Protein AF-A0A8B7PHP3-F1 (afdb_monomer)

Mean predicted aligned error: 9.55 Å

Organism: Hyalella azteca (NCBI:txid294128)

pLDDT: mean 84.2, std 21.71, range [30.06, 98.88]

Solvent-accessible surface area (backbone atoms only — not comparable to full-atom values): 10034 Å² total; per-residue (Å²): 133,81,76,50,78,47,77,46,70,63,47,80,46,80,44,66,66,46,63,39,38,40,40,28,48,31,39,40,40,40,28,46,34,40,42,37,41,40,40,30,47,33,40,40,38,40,29,44,34,39,39,38,41,40,40,30,46,32,40,40,39,41,29,45,35,39,39,39,42,39,41,29,49,31,39,39,40,39,30,46,33,39,40,36,40,40,40,29,53,29,39,38,39,41,29,45,33,40,38,36,41,39,40,31,55,26,40,39,39,40,30,45,35,40,38,39,41,38,40,31,42,32,39,39,39,40,30,44,34,37,41,40,41,39,40,33,46,36,39,40,38,40,30,46,33,38,40,37,39,38,37,68,52,60,79,46,77,50,58,81,40,80,47,75,47,76,59,81,86,69,90,79,90,83,91,77,98,80,79,85,84,71,100,78,83,71,88,76,66,73,84,74,76,68,84,90,76,88,88,130

Structure (mmCIF, N/CA/C/O backbone):
data_AF-A0A8B7PHP3-F1
#
_entry.id   AF-A0A8B7PHP3-F1
#
loop_
_atom_site.group_PDB
_atom_site.id
_atom_site.type_symbol
_atom_site.label_atom_id
_atom_site.label_alt_id
_atom_site.label_comp_id
_atom_site.label_asym_id
_atom_site.label_entity_id
_atom_site.label_seq_id
_atom_site.pdbx_PDB_ins_code
_atom_site.Cartn_x
_atom_site.Cartn_y
_atom_site.Cartn_z
_atom_site.occupancy
_atom_site.B_iso_or_equiv
_atom_site.auth_seq_id
_atom_site.auth_comp_id
_atom_site.auth_asym_id
_atom_site.auth_atom_id
_atom_site.pdbx_PDB_model_num
ATOM 1 N N . MET A 1 1 ? 6.706 -1.010 32.901 1.00 45.06 1 MET A N 1
ATOM 2 C CA . MET A 1 1 ? 5.748 -1.009 31.776 1.00 45.06 1 MET A CA 1
ATOM 3 C C . MET A 1 1 ? 4.846 -2.215 31.957 1.00 45.06 1 MET A C 1
ATOM 5 O O . MET A 1 1 ? 5.369 -3.318 32.014 1.00 45.06 1 MET A O 1
ATOM 9 N N . LEU A 1 2 ? 3.540 -2.021 32.152 1.00 43.28 2 LEU A N 1
ATOM 10 C CA . LEU A 1 2 ? 2.592 -3.134 32.204 1.00 43.28 2 LEU A CA 1
ATOM 11 C C . LEU A 1 2 ? 2.219 -3.486 30.764 1.00 43.28 2 LEU A C 1
ATOM 13 O O . LEU A 1 2 ? 1.466 -2.755 30.123 1.00 43.28 2 LEU A O 1
ATOM 17 N N . THR A 1 3 ? 2.783 -4.567 30.236 1.00 53.62 3 THR A N 1
ATOM 18 C CA . THR A 1 3 ? 2.348 -5.106 28.947 1.00 53.62 3 THR A CA 1
ATOM 19 C C . THR A 1 3 ? 0.983 -5.744 29.158 1.00 53.62 3 THR A C 1
ATOM 21 O O . THR A 1 3 ? 0.880 -6.817 29.745 1.00 53.62 3 THR A O 1
ATOM 24 N N . THR A 1 4 ? -0.076 -5.068 28.720 1.00 70.81 4 THR A N 1
ATOM 25 C CA . THR A 1 4 ? -1.413 -5.668 28.722 1.00 70.81 4 THR A CA 1
ATOM 26 C C . THR A 1 4 ? -1.517 -6.569 27.498 1.00 70.81 4 THR A C 1
ATOM 28 O O . THR A 1 4 ? -1.386 -6.086 26.370 1.00 70.81 4 THR A O 1
ATOM 31 N N . ILE A 1 5 ? -1.714 -7.868 27.731 1.00 76.69 5 ILE A N 1
ATOM 32 C CA . ILE A 1 5 ? -2.054 -8.844 26.693 1.00 76.69 5 ILE A CA 1
ATOM 33 C C . ILE A 1 5 ? -3.576 -8.917 26.642 1.00 76.69 5 ILE A C 1
ATOM 35 O O . ILE A 1 5 ? -4.207 -9.306 27.623 1.00 76.69 5 ILE A O 1
ATOM 39 N N . VAL A 1 6 ? -4.170 -8.522 25.517 1.00 82.56 6 VAL A N 1
ATOM 40 C CA . VAL A 1 6 ? -5.629 -8.533 25.339 1.00 82.56 6 VAL A CA 1
ATOM 41 C C . VAL A 1 6 ? -5.999 -9.521 24.245 1.00 82.56 6 VAL A C 1
ATOM 43 O O . VAL A 1 6 ? -5.464 -9.452 23.138 1.00 82.56 6 VAL A O 1
ATOM 46 N N . THR A 1 7 ? -6.936 -10.417 24.555 1.00 86.94 7 THR A N 1
ATOM 47 C CA . THR A 1 7 ? -7.614 -11.262 23.566 1.00 86.94 7 THR A CA 1
ATOM 48 C C . THR A 1 7 ? -9.108 -10.977 23.618 1.00 86.94 7 THR A C 1
ATOM 50 O O . THR A 1 7 ? -9.724 -11.142 24.669 1.00 86.94 7 THR A O 1
ATOM 53 N N . ALA A 1 8 ? -9.692 -10.518 22.513 1.00 87.25 8 ALA A N 1
ATOM 54 C CA . ALA A 1 8 ? -11.115 -10.186 22.439 1.00 87.25 8 ALA A CA 1
ATOM 55 C C . ALA A 1 8 ? -11.648 -10.324 21.008 1.00 87.25 8 ALA A C 1
ATOM 57 O O . ALA A 1 8 ? -10.886 -10.300 20.048 1.00 87.25 8 ALA A O 1
ATOM 58 N N . ALA A 1 9 ? -12.969 -10.425 20.838 1.00 89.88 9 ALA A N 1
ATOM 59 C CA . ALA A 1 9 ? -13.568 -10.386 19.502 1.00 89.88 9 ALA A CA 1
ATOM 60 C C . ALA A 1 9 ? -13.365 -9.010 18.836 1.00 89.88 9 ALA A C 1
ATOM 62 O O . ALA A 1 9 ? -12.980 -8.931 17.673 1.00 89.88 9 ALA A O 1
ATOM 63 N N . GLY A 1 10 ? -13.555 -7.927 19.591 1.00 93.88 10 GLY A N 1
ATOM 64 C CA . GLY A 1 10 ? -13.361 -6.558 19.123 1.00 93.88 10 GLY A CA 1
ATOM 65 C C . GLY A 1 10 ? -12.761 -5.675 20.210 1.00 93.88 10 GLY A C 1
ATOM 66 O O . GLY A 1 10 ? -13.078 -5.841 21.387 1.00 93.88 10 GLY A O 1
ATOM 67 N N . ILE A 1 11 ? -11.895 -4.742 19.818 1.00 94.38 11 ILE A N 1
ATOM 68 C CA . ILE A 1 11 ? -11.260 -3.773 20.717 1.00 94.38 11 ILE A CA 1
ATOM 69 C C . ILE A 1 11 ? -11.439 -2.380 20.133 1.00 94.38 11 ILE A C 1
ATOM 71 O O . ILE A 1 11 ? -11.111 -2.136 18.974 1.00 94.38 11 ILE A O 1
ATOM 75 N N . THR A 1 12 ? -11.950 -1.460 20.946 1.00 96.50 12 THR A N 1
ATOM 76 C CA . THR A 1 12 ? -11.992 -0.031 20.629 1.00 96.50 12 THR A CA 1
ATOM 77 C C . THR A 1 12 ? -11.272 0.727 21.728 1.00 96.50 12 THR A C 1
ATOM 79 O O . THR A 1 12 ? -11.633 0.607 22.897 1.00 96.50 12 THR A O 1
ATOM 82 N N . THR A 1 13 ? -10.264 1.506 21.349 1.00 94.94 13 THR A N 1
ATOM 83 C CA . THR A 1 13 ? -9.426 2.253 22.288 1.00 94.94 13 THR A CA 1
ATOM 84 C C . THR A 1 13 ? -9.362 3.716 21.879 1.00 94.94 13 THR A C 1
ATOM 86 O O . THR A 1 13 ? -8.964 4.029 20.757 1.00 94.94 13 THR A O 1
ATOM 89 N N . THR A 1 14 ? -9.679 4.605 22.821 1.00 96.62 14 THR A N 1
ATOM 90 C CA . THR A 1 14 ? -9.421 6.045 22.717 1.00 96.62 14 THR A CA 1
ATOM 91 C C . THR A 1 14 ? -8.564 6.459 23.902 1.00 96.62 14 THR A C 1
ATOM 93 O O . THR A 1 14 ? -9.007 6.367 25.044 1.00 96.62 14 THR A O 1
ATOM 96 N N . ALA A 1 15 ? -7.327 6.880 23.653 1.00 92.75 15 ALA A N 1
ATOM 97 C CA . ALA A 1 15 ? -6.386 7.239 24.713 1.00 92.75 15 ALA A CA 1
ATOM 98 C C . ALA A 1 15 ? -5.373 8.276 24.227 1.00 92.75 15 ALA A C 1
ATOM 100 O O . ALA A 1 15 ? -5.191 8.461 23.032 1.00 92.75 15 ALA A O 1
ATOM 101 N N . HIS A 1 16 ? -4.656 8.932 25.139 1.00 93.88 16 HIS A N 1
ATOM 102 C CA . HIS A 1 16 ? -3.509 9.741 24.725 1.00 93.88 16 HIS A CA 1
ATOM 103 C C . HIS A 1 16 ? -2.392 8.850 24.152 1.00 93.88 16 HIS A C 1
ATOM 105 O O . HIS A 1 16 ? -1.923 9.080 23.041 1.00 93.88 16 HIS A O 1
ATOM 111 N N . SER A 1 17 ? -2.045 7.772 24.856 1.00 94.31 17 SER A N 1
ATOM 112 C CA . SER A 1 17 ? -1.032 6.808 24.422 1.00 94.31 17 SER A CA 1
ATOM 113 C C . SER A 1 17 ? -1.544 5.382 24.574 1.00 94.31 17 SER A C 1
ATOM 115 O O . SER A 1 17 ? -2.186 5.057 25.573 1.00 94.31 17 SER A O 1
ATOM 117 N N . VAL A 1 18 ? -1.228 4.524 23.607 1.00 94.00 18 VAL A N 1
ATOM 118 C CA . VAL A 1 18 ? -1.567 3.098 23.617 1.00 94.00 18 VAL A CA 1
ATOM 119 C C . VAL A 1 18 ? -0.292 2.283 23.464 1.00 94.00 18 VAL A C 1
ATOM 121 O O . VAL A 1 18 ? 0.374 2.374 22.437 1.00 94.00 18 VAL A O 1
ATOM 124 N N . THR A 1 19 ? 0.003 1.443 24.457 1.00 94.69 19 THR A N 1
ATOM 125 C CA . THR A 1 19 ? 1.119 0.491 24.410 1.00 94.69 19 THR A CA 1
ATOM 126 C C . THR A 1 19 ? 0.627 -0.893 24.803 1.00 94.69 19 THR A C 1
ATOM 128 O O . THR A 1 19 ? 0.378 -1.144 25.981 1.00 94.69 19 THR A O 1
ATOM 131 N N . THR A 1 20 ? 0.428 -1.784 23.831 1.00 90.75 20 THR A N 1
ATOM 132 C CA . THR A 1 20 ? -0.245 -3.077 24.060 1.00 90.75 20 THR A CA 1
ATOM 133 C C . THR A 1 20 ? 0.254 -4.182 23.129 1.00 90.75 20 THR A C 1
ATOM 135 O O . THR A 1 20 ? 0.801 -3.916 22.057 1.00 90.75 20 THR A O 1
ATOM 138 N N . ILE A 1 21 ? 0.040 -5.434 23.544 1.00 94.44 21 ILE A N 1
ATOM 139 C CA . ILE A 1 21 ? 0.149 -6.614 22.681 1.00 94.44 21 ILE A CA 1
ATOM 140 C C . ILE A 1 21 ? -1.249 -7.218 22.575 1.00 94.44 21 ILE A C 1
ATOM 142 O O . ILE A 1 21 ? -1.877 -7.513 23.592 1.00 94.44 21 ILE A O 1
ATOM 146 N N . VAL A 1 22 ? -1.766 -7.359 21.359 1.00 92.38 22 VAL A N 1
ATOM 147 C CA . VAL A 1 22 ? -3.193 -7.620 21.151 1.00 92.38 22 VAL A CA 1
ATOM 148 C C . VAL A 1 22 ? -3.423 -8.691 20.097 1.00 92.38 22 VAL A C 1
ATOM 150 O O . VAL A 1 22 ? -2.819 -8.665 19.027 1.00 92.38 22 VAL A O 1
ATOM 153 N N . THR A 1 23 ? -4.359 -9.594 20.386 1.00 94.44 23 THR A N 1
ATOM 154 C CA . THR A 1 23 ? -4.989 -10.456 19.382 1.00 94.44 23 THR A CA 1
ATOM 155 C C . THR A 1 23 ? -6.496 -10.221 19.379 1.00 94.44 23 THR A C 1
ATOM 157 O O . THR A 1 23 ? -7.146 -10.381 20.410 1.00 94.44 23 THR A O 1
ATOM 160 N N . ALA A 1 24 ? -7.076 -9.829 18.246 1.00 93.69 24 ALA A N 1
ATOM 161 C CA . ALA A 1 24 ? -8.526 -9.639 18.148 1.00 93.69 24 ALA A CA 1
ATOM 162 C C . ALA A 1 24 ? -9.054 -9.825 16.727 1.00 93.69 24 ALA A C 1
ATOM 164 O O . ALA A 1 24 ? -8.294 -9.719 15.775 1.00 93.69 24 ALA A O 1
ATOM 165 N N . ALA A 1 25 ? -10.355 -10.065 16.542 1.00 94.69 25 ALA A N 1
ATOM 166 C CA . ALA A 1 25 ? -10.902 -10.085 15.183 1.00 94.69 25 ALA A CA 1
ATOM 167 C C . ALA A 1 25 ? -10.909 -8.667 14.581 1.00 94.69 25 ALA A C 1
ATOM 169 O O . ALA A 1 25 ? -10.467 -8.482 13.449 1.00 94.69 25 ALA A O 1
ATOM 170 N N . GLY A 1 26 ? -11.329 -7.659 15.354 1.00 96.38 26 GLY A N 1
ATOM 171 C CA . GLY A 1 26 ? -11.322 -6.251 14.943 1.00 96.38 26 GLY A CA 1
ATOM 172 C C . GLY A 1 26 ? -10.683 -5.321 15.975 1.00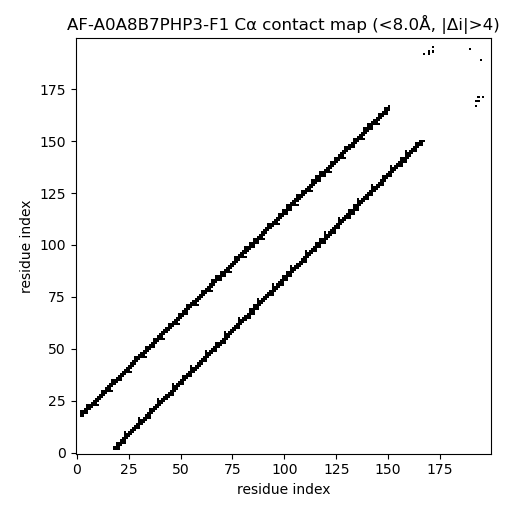 96.38 26 GLY A C 1
ATOM 173 O O . GLY A 1 26 ? -10.930 -5.454 17.174 1.00 96.38 26 GLY A O 1
ATOM 174 N N . ILE A 1 27 ? -9.883 -4.359 15.516 1.00 97.62 27 ILE A N 1
ATOM 175 C CA . ILE A 1 27 ? -9.250 -3.341 16.365 1.00 97.62 27 ILE A CA 1
ATOM 176 C C . ILE A 1 27 ? -9.474 -1.958 15.765 1.00 97.62 27 ILE A C 1
ATOM 178 O O . ILE A 1 27 ? -9.098 -1.705 14.623 1.00 97.62 27 ILE A O 1
ATOM 182 N N . THR A 1 28 ? -9.997 -1.046 16.577 1.00 98.31 28 THR A N 1
ATOM 183 C CA . THR A 1 28 ? -10.099 0.381 16.265 1.00 98.31 28 THR A CA 1
ATOM 184 C C . THR A 1 28 ? -9.361 1.174 17.335 1.00 98.31 28 THR A C 1
ATOM 186 O O . THR A 1 28 ? -9.704 1.103 18.513 1.00 98.31 28 THR A O 1
ATOM 189 N N . THR A 1 29 ? -8.342 1.935 16.944 1.00 97.62 29 THR A N 1
ATOM 190 C CA . THR A 1 29 ? -7.552 2.757 17.871 1.00 97.62 29 THR A CA 1
ATOM 191 C C . THR A 1 29 ? -7.542 4.211 17.427 1.00 97.62 29 THR A C 1
ATOM 193 O O . THR A 1 29 ? -7.180 4.511 16.293 1.00 97.62 29 THR A O 1
ATOM 196 N N . THR A 1 30 ? -7.893 5.115 18.340 1.00 98.25 30 THR A N 1
ATOM 197 C CA . THR A 1 30 ? -7.660 6.556 18.203 1.00 98.25 30 THR A CA 1
ATOM 198 C C . THR A 1 30 ? -6.743 7.014 19.330 1.00 98.25 30 THR A C 1
ATOM 200 O O . THR A 1 30 ? -7.113 6.921 20.501 1.00 98.25 30 THR A O 1
ATOM 203 N N . ALA A 1 31 ? -5.542 7.492 19.008 1.00 95.88 31 ALA A N 1
ATOM 204 C CA . ALA A 1 31 ? -4.618 7.971 20.034 1.00 95.88 31 ALA A CA 1
ATOM 205 C C . ALA A 1 31 ? -3.686 9.077 19.552 1.00 95.88 31 ALA A C 1
ATOM 207 O O . ALA A 1 31 ? -3.562 9.313 18.361 1.00 95.88 31 ALA A O 1
ATOM 208 N N . HIS A 1 32 ? -2.987 9.757 20.457 1.00 96.56 32 HIS A N 1
ATOM 209 C CA . HIS A 1 32 ? -1.859 10.582 20.028 1.00 96.56 32 HIS A CA 1
ATOM 210 C C . HIS A 1 32 ? -0.690 9.681 19.597 1.00 96.56 32 HIS A C 1
ATOM 212 O O . HIS A 1 32 ? -0.191 9.816 18.481 1.00 96.56 32 HIS A O 1
ATOM 218 N N . SER A 1 33 ? -0.338 8.688 20.418 1.00 97.31 33 SER A N 1
ATOM 219 C CA . SER A 1 33 ? 0.754 7.747 20.138 1.00 97.31 33 SER A CA 1
ATOM 220 C C . SER A 1 33 ? 0.308 6.292 20.273 1.00 97.31 33 SER A C 1
ATOM 222 O O . SER A 1 33 ? -0.313 5.918 21.268 1.00 97.31 33 SER A O 1
ATOM 224 N N . VAL A 1 34 ? 0.664 5.455 19.298 1.00 97.94 34 VAL A N 1
ATOM 225 C CA . VAL A 1 34 ? 0.369 4.015 19.282 1.00 97.94 34 VAL A CA 1
ATOM 226 C C . VAL A 1 34 ? 1.663 3.228 19.119 1.00 97.94 34 VAL A C 1
ATOM 228 O O . VAL A 1 34 ? 2.337 3.360 18.099 1.00 97.94 34 VAL A O 1
ATOM 231 N N . THR A 1 35 ? 1.967 2.372 20.093 1.00 97.44 35 THR A N 1
ATOM 232 C CA . THR A 1 35 ? 3.097 1.440 20.058 1.00 97.44 35 THR A CA 1
ATOM 233 C C . THR A 1 35 ? 2.612 0.025 20.349 1.00 97.44 35 THR A C 1
ATOM 235 O O . THR A 1 35 ? 2.387 -0.326 21.507 1.00 97.44 35 THR A O 1
ATOM 238 N N . THR A 1 36 ? 2.407 -0.803 19.325 1.00 95.25 36 THR A N 1
ATOM 239 C CA . THR A 1 36 ? 1.726 -2.098 19.509 1.00 95.25 36 THR A CA 1
ATOM 240 C C . THR A 1 36 ? 2.332 -3.249 18.715 1.00 95.25 36 THR A C 1
ATOM 242 O O . THR A 1 36 ? 2.955 -3.065 17.669 1.00 95.25 36 THR A O 1
ATOM 245 N N . ILE A 1 37 ? 2.115 -4.464 19.221 1.00 97.06 37 ILE A N 1
ATOM 246 C CA . ILE A 1 37 ? 2.303 -5.714 18.476 1.00 97.06 37 ILE A CA 1
ATOM 247 C C . ILE A 1 37 ? 0.926 -6.355 18.338 1.00 97.06 37 ILE A C 1
ATOM 249 O O . ILE A 1 37 ? 0.262 -6.609 19.345 1.00 97.06 37 ILE A O 1
ATOM 253 N N . VAL A 1 38 ? 0.472 -6.571 17.106 1.00 95.88 38 VAL A N 1
ATOM 254 C CA . VAL A 1 38 ? -0.931 -6.896 16.837 1.00 95.88 38 VAL A CA 1
ATOM 255 C C . VAL A 1 38 ? -1.072 -8.053 15.860 1.00 95.88 38 VAL A C 1
ATOM 257 O O . VAL A 1 38 ? -0.448 -8.067 14.801 1.00 95.88 38 VAL A O 1
ATOM 260 N N . THR A 1 39 ? -1.967 -8.982 16.190 1.00 96.88 39 THR A N 1
ATOM 261 C CA . THR A 1 39 ? -2.553 -9.921 15.227 1.00 96.88 39 THR A CA 1
ATOM 262 C C . THR A 1 39 ? -4.058 -9.697 15.155 1.00 96.88 39 THR A C 1
ATOM 264 O O . THR A 1 39 ? -4.738 -9.795 16.176 1.00 96.88 39 THR A O 1
ATOM 267 N N . ALA A 1 40 ? -4.602 -9.381 13.978 1.00 96.38 40 ALA A N 1
ATOM 268 C CA . ALA A 1 40 ? -6.047 -9.199 13.841 1.00 96.38 40 ALA A CA 1
ATOM 269 C C . ALA A 1 40 ? -6.590 -9.460 12.438 1.00 96.38 40 ALA A C 1
ATOM 271 O O . ALA A 1 40 ? -5.850 -9.404 11.469 1.00 96.38 40 ALA A O 1
ATOM 272 N N . ALA A 1 41 ? -7.894 -9.706 12.290 1.00 96.31 41 ALA A N 1
ATOM 273 C CA . ALA A 1 41 ? -8.479 -9.751 10.949 1.00 96.31 41 ALA A CA 1
ATOM 274 C C . ALA A 1 41 ? -8.569 -8.334 10.352 1.00 96.31 41 ALA A C 1
ATOM 276 O O . ALA A 1 41 ? -8.137 -8.121 9.221 1.00 96.31 41 ALA A O 1
ATOM 277 N N . GLY A 1 42 ? -9.051 -7.354 11.123 1.00 97.62 42 GLY A N 1
ATOM 278 C CA . GLY A 1 42 ? -9.160 -5.955 10.699 1.00 97.62 42 GLY A CA 1
ATOM 279 C C . GLY A 1 42 ? -8.587 -4.969 11.715 1.00 97.62 42 GLY A C 1
ATOM 280 O O . GLY A 1 42 ? -8.846 -5.081 12.914 1.00 97.62 42 GLY A O 1
ATOM 281 N N . ILE A 1 43 ? -7.832 -3.981 11.232 1.00 98.56 43 ILE A N 1
ATOM 282 C CA . ILE A 1 43 ? -7.232 -2.920 12.050 1.00 98.56 43 ILE A CA 1
ATOM 2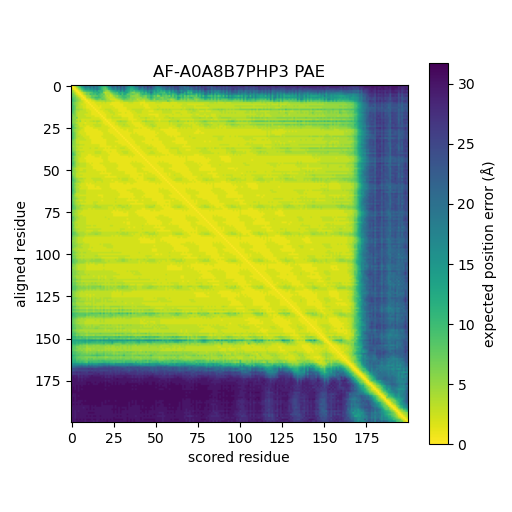83 C C . ILE A 1 43 ? -7.530 -1.561 11.425 1.00 98.56 43 ILE A C 1
ATOM 285 O O . ILE A 1 43 ? -7.239 -1.332 10.254 1.00 98.56 43 ILE A O 1
ATOM 289 N N . THR A 1 44 ? -8.051 -0.641 12.231 1.00 98.75 44 THR A N 1
ATOM 290 C CA . THR A 1 44 ? -8.168 0.783 11.907 1.00 98.75 44 THR A CA 1
ATOM 291 C C . THR A 1 44 ? -7.443 1.602 12.969 1.00 98.75 44 THR A C 1
ATOM 293 O O . THR A 1 44 ? -7.773 1.520 14.152 1.00 98.75 44 THR A O 1
ATOM 296 N N . THR A 1 45 ? -6.455 2.396 12.558 1.00 98.50 45 THR A N 1
ATOM 297 C CA . THR A 1 45 ? -5.682 3.261 13.459 1.00 98.50 45 THR A CA 1
ATOM 298 C C . THR A 1 45 ? -5.710 4.702 12.975 1.00 98.50 45 THR A C 1
ATOM 300 O O . THR A 1 45 ? -5.303 4.985 11.850 1.00 98.50 45 THR A O 1
ATOM 303 N N . THR A 1 46 ? -6.112 5.611 13.858 1.00 98.75 46 THR A N 1
ATOM 304 C CA . THR A 1 46 ? -5.959 7.056 13.682 1.00 98.75 46 THR A CA 1
ATOM 305 C C . THR A 1 46 ? -5.056 7.580 14.787 1.00 98.75 46 THR A C 1
ATOM 307 O O . THR A 1 46 ? -5.424 7.513 15.962 1.00 98.75 46 THR A O 1
ATOM 310 N N . ALA A 1 47 ? -3.870 8.086 14.446 1.00 97.75 47 ALA A N 1
ATOM 311 C CA . ALA A 1 47 ? -2.976 8.635 15.460 1.00 97.75 47 ALA A CA 1
ATOM 312 C C . ALA A 1 47 ? -2.083 9.772 14.978 1.00 97.75 47 ALA A C 1
ATOM 314 O O . ALA A 1 47 ? -1.989 10.033 13.791 1.00 97.75 47 ALA A O 1
ATOM 315 N N . HIS A 1 48 ? -1.392 10.464 15.881 1.00 98.06 48 HIS A N 1
ATOM 316 C CA . HIS A 1 48 ? -0.295 11.328 15.447 1.00 98.06 48 HIS A CA 1
ATOM 317 C C . HIS A 1 48 ? 0.918 10.470 15.054 1.00 98.06 48 HIS A C 1
ATOM 319 O O . HIS A 1 48 ? 1.411 10.582 13.934 1.00 98.06 48 HIS A O 1
ATOM 325 N N . SER A 1 49 ? 1.318 9.537 15.918 1.00 98.38 49 SER A N 1
ATOM 326 C CA . SER A 1 49 ? 2.456 8.641 15.685 1.00 98.38 49 SER A CA 1
ATOM 327 C C . SER A 1 49 ? 2.065 7.175 15.851 1.00 98.38 49 SER A C 1
ATOM 329 O O . SER A 1 49 ? 1.466 6.795 16.857 1.00 98.38 49 SER A O 1
ATOM 331 N N . VAL A 1 50 ? 2.449 6.341 14.884 1.00 98.69 50 VAL A N 1
ATOM 332 C CA . VAL A 1 50 ? 2.195 4.894 14.875 1.00 98.69 50 VAL A CA 1
ATOM 333 C C . VAL A 1 50 ? 3.517 4.148 14.745 1.00 98.69 50 VAL A C 1
ATOM 335 O O . VAL A 1 50 ? 4.236 4.327 13.768 1.00 98.69 50 VAL A O 1
ATOM 338 N N . THR A 1 51 ? 3.833 3.296 15.718 1.00 98.56 51 THR A N 1
ATOM 339 C CA . THR A 1 51 ? 4.979 2.378 15.691 1.00 98.56 51 THR A CA 1
ATOM 340 C C . THR A 1 51 ? 4.498 0.959 15.964 1.00 98.56 51 THR A C 1
ATOM 342 O O . THR A 1 51 ? 4.163 0.637 17.101 1.00 98.56 51 THR A O 1
ATOM 345 N N . THR A 1 52 ? 4.400 0.102 14.945 1.00 97.44 52 THR A N 1
ATOM 346 C CA . THR A 1 52 ? 3.737 -1.205 15.124 1.00 97.44 52 THR A CA 1
ATOM 347 C C . THR A 1 52 ? 4.404 -2.366 14.397 1.00 97.44 52 THR A C 1
ATOM 349 O O . THR A 1 52 ? 5.054 -2.198 13.365 1.00 97.44 52 THR A O 1
ATOM 352 N N . ILE A 1 53 ? 4.208 -3.565 14.946 1.00 98.25 53 ILE A N 1
ATOM 353 C CA . ILE A 1 53 ? 4.468 -4.840 14.271 1.00 98.25 53 ILE A CA 1
ATOM 354 C C . ILE A 1 53 ? 3.123 -5.542 14.114 1.00 98.25 53 ILE A C 1
ATOM 356 O O . ILE A 1 53 ? 2.442 -5.792 15.111 1.00 98.25 53 ILE A O 1
ATOM 360 N N . VAL A 1 54 ? 2.718 -5.824 12.877 1.00 97.75 54 VAL A N 1
ATOM 361 C CA . VAL A 1 54 ? 1.340 -6.227 12.578 1.00 97.75 54 VAL A CA 1
ATOM 362 C C . VAL A 1 54 ? 1.284 -7.427 11.644 1.00 97.75 54 VAL A C 1
ATOM 364 O O . VAL A 1 54 ? 1.920 -7.443 10.592 1.00 97.75 54 VAL A O 1
ATOM 367 N N . THR A 1 55 ? 0.444 -8.397 11.999 1.00 98.06 55 THR A N 1
ATOM 368 C CA . THR A 1 55 ? -0.083 -9.400 11.065 1.00 98.06 55 THR A CA 1
ATOM 369 C C . THR A 1 55 ? -1.594 -9.237 10.963 1.00 98.06 55 THR A C 1
ATOM 371 O O . THR A 1 55 ? -2.285 -9.353 11.977 1.00 98.06 55 THR A O 1
ATOM 374 N N . ALA A 1 56 ? -2.128 -8.945 9.773 1.00 97.25 56 ALA A N 1
ATOM 375 C CA . ALA A 1 56 ? -3.575 -8.786 9.623 1.00 97.25 56 ALA A CA 1
ATOM 376 C C . ALA A 1 56 ? -4.135 -9.080 8.231 1.00 97.25 56 ALA A C 1
ATOM 378 O O . ALA A 1 56 ? -3.411 -9.049 7.248 1.00 97.25 56 ALA A O 1
ATOM 379 N N . ALA A 1 57 ? -5.441 -9.332 8.111 1.00 96.88 57 ALA A N 1
ATOM 380 C CA . ALA A 1 57 ? -6.057 -9.425 6.784 1.00 96.88 57 ALA A CA 1
ATOM 381 C C . ALA A 1 57 ? -6.246 -8.026 6.164 1.00 96.88 57 ALA A C 1
ATOM 383 O O . ALA A 1 57 ? -5.913 -7.828 4.999 1.00 96.88 57 ALA A O 1
ATOM 384 N N . GLY A 1 58 ? -6.698 -7.040 6.944 1.00 97.69 58 GLY A N 1
ATOM 385 C CA . GLY A 1 58 ? -6.885 -5.661 6.490 1.00 97.69 58 GLY A CA 1
ATOM 386 C C . GLY A 1 58 ? -6.372 -4.629 7.491 1.00 97.69 58 GLY A C 1
ATOM 387 O O . GLY A 1 58 ? -6.640 -4.724 8.689 1.00 97.69 58 GLY A O 1
ATOM 388 N N . ILE A 1 59 ? -5.652 -3.625 6.989 1.00 98.75 59 ILE A N 1
ATOM 389 C CA . ILE A 1 59 ? -5.092 -2.527 7.784 1.00 98.75 59 ILE A CA 1
ATOM 390 C C . ILE A 1 59 ? -5.445 -1.196 7.132 1.00 98.75 59 ILE A C 1
ATOM 392 O O . ILE A 1 59 ? -5.158 -0.976 5.959 1.00 98.75 59 ILE A O 1
ATOM 396 N N . THR A 1 60 ? -6.016 -0.285 7.915 1.00 98.88 60 THR A N 1
ATOM 397 C CA . THR A 1 60 ? -6.178 1.126 7.556 1.00 98.88 60 THR A CA 1
ATOM 398 C C . THR A 1 60 ? -5.503 1.997 8.607 1.00 98.88 60 THR A C 1
ATOM 400 O O . THR A 1 60 ? -5.858 1.942 9.784 1.00 98.88 60 THR A O 1
ATOM 403 N N . THR A 1 61 ? -4.543 2.819 8.185 1.00 98.69 61 THR A N 1
ATOM 404 C CA . THR A 1 61 ? -3.806 3.729 9.068 1.00 98.69 61 THR A CA 1
ATOM 405 C C . THR A 1 61 ? -3.891 5.154 8.548 1.00 98.69 61 THR A C 1
ATOM 407 O O . THR A 1 61 ? -3.522 5.425 7.407 1.00 98.69 61 THR A O 1
ATOM 410 N N . THR A 1 62 ? -4.333 6.072 9.402 1.00 98.81 62 THR A N 1
ATOM 411 C CA . THR A 1 62 ? -4.217 7.517 9.189 1.00 98.81 62 THR A CA 1
ATOM 412 C C . THR A 1 62 ? -3.335 8.094 10.283 1.00 98.81 62 THR A C 1
ATOM 414 O O . THR A 1 62 ? -3.702 8.028 11.458 1.00 98.81 62 THR A O 1
ATOM 417 N N . ALA A 1 63 ? -2.172 8.645 9.933 1.00 98.31 63 ALA A N 1
ATOM 418 C CA . ALA A 1 63 ? -1.313 9.257 10.940 1.00 98.31 63 ALA A CA 1
ATOM 419 C C . ALA A 1 63 ? -0.469 10.425 10.443 1.00 98.31 63 ALA A C 1
ATOM 421 O O . ALA A 1 63 ? -0.390 10.678 9.253 1.00 98.31 63 ALA A O 1
ATOM 422 N N . HIS A 1 64 ? 0.192 11.154 11.338 1.00 98.38 64 HIS A N 1
ATOM 423 C CA . HIS A 1 64 ? 1.257 12.053 10.896 1.00 98.38 64 HIS A CA 1
ATOM 424 C C . HIS A 1 64 ? 2.502 11.237 10.517 1.00 98.38 64 HIS A C 1
ATOM 426 O O . HIS A 1 64 ? 2.994 11.354 9.397 1.00 98.38 64 HIS A O 1
ATOM 432 N N . SER A 1 65 ? 2.936 10.331 11.394 1.00 98.50 65 SER A N 1
ATOM 433 C CA . SER A 1 65 ? 4.107 9.476 11.173 1.00 98.50 65 SER A CA 1
ATOM 434 C C . SER A 1 65 ? 3.775 8.001 11.376 1.00 98.50 65 SER A C 1
ATOM 436 O O . SER A 1 65 ? 3.167 7.626 12.381 1.00 98.50 65 SER A O 1
ATOM 438 N N . VAL A 1 66 ? 4.213 7.160 10.439 1.00 98.81 66 VAL A N 1
ATOM 439 C CA . VAL A 1 66 ? 4.000 5.708 10.453 1.00 98.81 66 VAL A CA 1
ATOM 440 C C . VAL A 1 66 ? 5.338 4.989 10.330 1.00 98.81 66 VAL A C 1
ATOM 442 O O . VAL A 1 66 ? 6.023 5.131 9.320 1.00 98.81 66 VAL A O 1
ATOM 445 N N . THR A 1 67 ? 5.672 4.178 11.331 1.00 98.75 67 THR A N 1
ATOM 446 C CA . THR A 1 67 ? 6.838 3.288 11.332 1.00 98.75 67 THR A CA 1
ATOM 447 C C . THR A 1 67 ? 6.386 1.861 11.611 1.00 98.75 67 THR A C 1
ATOM 449 O O . THR A 1 67 ? 6.007 1.548 12.740 1.00 98.75 67 THR A O 1
ATOM 452 N N . THR A 1 68 ? 6.377 0.975 10.613 1.00 97.62 68 THR A N 1
ATOM 453 C CA . THR A 1 68 ? 5.758 -0.352 10.796 1.00 97.62 68 THR A CA 1
ATOM 454 C C . THR A 1 68 ? 6.481 -1.501 10.111 1.00 97.62 68 THR A C 1
ATOM 456 O O . THR A 1 68 ? 7.038 -1.346 9.026 1.00 97.62 68 THR A O 1
ATOM 459 N N . ILE A 1 69 ? 6.373 -2.685 10.712 1.00 98.50 69 ILE A N 1
ATOM 460 C CA . ILE A 1 69 ? 6.689 -3.970 10.078 1.00 98.50 69 ILE A CA 1
ATOM 461 C C . ILE A 1 69 ? 5.374 -4.730 9.916 1.00 98.50 69 ILE A C 1
ATOM 463 O O . ILE A 1 69 ? 4.685 -4.977 10.907 1.00 98.50 69 ILE A O 1
ATOM 467 N N . VAL A 1 70 ? 4.999 -5.062 8.681 1.00 98.06 70 VAL A N 1
ATOM 468 C CA . VAL A 1 70 ? 3.646 -5.545 8.377 1.00 98.06 70 VAL A CA 1
ATOM 469 C C . VAL A 1 70 ? 3.663 -6.765 7.467 1.00 98.06 70 VAL A C 1
ATOM 471 O O . VAL A 1 70 ? 4.320 -6.771 6.429 1.00 98.06 70 VAL A O 1
ATOM 474 N N . THR A 1 71 ? 2.863 -7.768 7.823 1.00 98.19 71 THR A N 1
ATOM 475 C CA . THR A 1 71 ? 2.403 -8.813 6.899 1.00 98.19 71 THR A CA 1
ATOM 476 C C . THR A 1 71 ? 0.884 -8.742 6.786 1.00 98.19 71 THR A C 1
ATOM 478 O O . THR A 1 71 ? 0.197 -8.905 7.796 1.00 98.19 71 THR A O 1
ATOM 481 N N . ALA A 1 72 ? 0.337 -8.471 5.595 1.00 97.06 72 ALA A N 1
ATOM 482 C CA . ALA A 1 72 ? -1.116 -8.355 5.450 1.00 97.06 72 ALA A CA 1
ATOM 483 C C . ALA A 1 72 ? -1.690 -8.670 4.065 1.00 97.06 72 ALA A C 1
ATOM 485 O O . ALA A 1 72 ? -0.992 -8.602 3.064 1.00 97.06 72 ALA A O 1
ATOM 486 N N . ALA A 1 73 ? -2.988 -8.977 3.973 1.00 96.62 73 ALA A N 1
ATOM 487 C CA . ALA A 1 73 ? -3.637 -9.136 2.665 1.00 96.62 73 ALA A CA 1
ATOM 488 C C . ALA A 1 73 ? -3.979 -7.779 2.014 1.00 96.62 73 ALA A C 1
ATOM 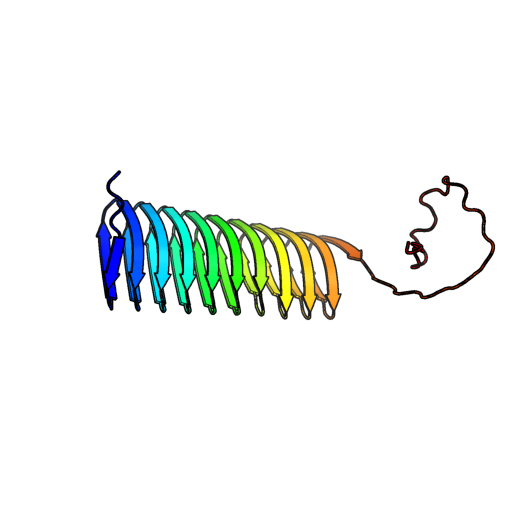490 O O . ALA A 1 73 ? -3.863 -7.646 0.800 1.00 96.62 73 ALA A O 1
ATOM 491 N N . GLY A 1 74 ? -4.317 -6.754 2.802 1.00 97.44 74 GLY A N 1
ATOM 492 C CA . GLY A 1 74 ? -4.577 -5.400 2.309 1.00 97.44 74 GLY A CA 1
ATOM 493 C C . GLY A 1 74 ? -4.124 -4.315 3.281 1.00 97.44 74 GLY A C 1
ATOM 494 O O . GLY A 1 74 ? -4.366 -4.404 4.487 1.00 97.44 74 GLY A O 1
ATOM 495 N N . ILE A 1 75 ? -3.471 -3.281 2.749 1.00 98.75 75 ILE A N 1
ATOM 496 C CA . ILE A 1 75 ? -2.949 -2.148 3.518 1.00 98.75 75 ILE A CA 1
ATOM 497 C C . ILE A 1 75 ? -3.336 -0.841 2.835 1.00 98.75 75 ILE A C 1
ATOM 499 O O . ILE A 1 75 ? -3.002 -0.624 1.671 1.00 98.75 75 ILE A O 1
ATOM 503 N N . THR A 1 76 ? -3.943 0.060 3.600 1.00 98.88 76 THR A N 1
ATOM 504 C CA . THR A 1 76 ? -4.177 1.452 3.217 1.00 98.88 76 THR A CA 1
ATOM 505 C C . THR A 1 76 ? -3.527 2.368 4.245 1.00 98.88 76 THR A C 1
ATOM 507 O O . THR A 1 76 ? -3.884 2.336 5.423 1.00 98.88 76 THR A O 1
ATOM 510 N N . THR A 1 77 ? -2.584 3.203 3.811 1.00 98.75 77 THR A N 1
ATOM 511 C CA . THR A 1 77 ? -1.896 4.170 4.677 1.00 98.75 77 THR A CA 1
ATOM 512 C C . THR A 1 77 ? -2.046 5.580 4.126 1.00 98.75 77 THR A C 1
ATOM 514 O O . THR A 1 77 ? -1.689 5.844 2.982 1.00 98.75 77 THR A O 1
ATOM 517 N N . THR A 1 78 ? -2.531 6.500 4.957 1.00 98.81 78 THR A N 1
ATOM 518 C CA . THR A 1 78 ? -2.471 7.944 4.708 1.00 98.81 78 THR A CA 1
ATOM 519 C C . THR A 1 78 ? -1.620 8.585 5.791 1.00 98.81 78 THR A C 1
ATOM 521 O O . THR A 1 78 ? -1.983 8.518 6.967 1.00 98.81 78 THR A O 1
ATOM 524 N N . ALA A 1 79 ? -0.486 9.190 5.430 1.00 98.38 79 ALA A N 1
ATOM 525 C CA . ALA A 1 79 ? 0.344 9.861 6.423 1.00 98.38 79 ALA A CA 1
ATOM 526 C C . ALA A 1 79 ? 1.138 11.055 5.904 1.00 98.38 79 ALA A C 1
ATOM 528 O O . ALA A 1 79 ? 1.194 11.301 4.711 1.00 98.38 79 ALA A O 1
ATOM 529 N N . HIS A 1 80 ? 1.781 11.817 6.786 1.00 98.38 80 HIS A N 1
ATOM 530 C CA . HIS A 1 80 ? 2.812 12.747 6.328 1.00 98.38 80 HIS A CA 1
ATOM 531 C C . HIS A 1 80 ? 4.091 11.975 5.974 1.00 98.38 80 HIS A C 1
ATOM 533 O O . HIS A 1 80 ? 4.586 12.091 4.855 1.00 98.38 80 HIS A O 1
ATOM 539 N N . SER A 1 81 ? 4.556 11.106 6.873 1.00 98.50 81 SER A N 1
ATOM 540 C CA . SER A 1 81 ? 5.762 10.295 6.678 1.00 98.50 81 SER A CA 1
ATOM 541 C C . SER A 1 81 ? 5.489 8.813 6.913 1.00 98.50 81 SER A C 1
ATOM 543 O O . SER A 1 81 ? 4.875 8.439 7.915 1.00 98.50 81 SER A O 1
ATOM 545 N N . VAL A 1 82 ? 5.981 7.967 6.008 1.00 98.81 82 VAL A N 1
ATOM 546 C CA . VAL A 1 82 ? 5.825 6.507 6.053 1.00 98.81 82 VAL A CA 1
ATOM 547 C C . VAL A 1 82 ? 7.191 5.838 5.947 1.00 98.81 82 VAL A C 1
ATOM 549 O O . VAL A 1 82 ? 7.881 6.005 4.944 1.00 98.81 82 VAL A O 1
ATOM 552 N N . THR A 1 83 ? 7.549 5.045 6.955 1.00 98.69 83 THR A N 1
ATOM 553 C CA . THR A 1 83 ? 8.763 4.221 6.990 1.00 98.69 83 THR A CA 1
ATOM 554 C C . THR A 1 83 ? 8.390 2.775 7.297 1.00 98.69 83 THR A C 1
ATOM 556 O O . THR A 1 83 ? 8.048 2.457 8.435 1.00 98.69 83 THR A O 1
ATOM 559 N N . THR A 1 84 ? 8.420 1.874 6.312 1.00 97.62 84 THR A N 1
ATOM 560 C CA . THR A 1 84 ? 7.851 0.526 6.517 1.00 97.62 84 THR A CA 1
ATOM 561 C C . THR A 1 84 ? 8.620 -0.609 5.861 1.00 97.62 84 THR A C 1
ATOM 563 O O . THR A 1 84 ? 9.178 -0.458 4.776 1.00 97.62 84 THR A O 1
ATOM 566 N N . ILE A 1 85 ? 8.547 -1.786 6.483 1.00 98.38 85 ILE A N 1
ATOM 567 C CA . ILE A 1 85 ? 8.912 -3.073 5.880 1.00 98.38 85 ILE A CA 1
ATOM 568 C C . ILE A 1 85 ? 7.626 -3.884 5.729 1.00 98.38 85 ILE A C 1
ATOM 570 O O . ILE A 1 85 ? 6.928 -4.110 6.719 1.00 98.38 85 ILE A O 1
ATOM 574 N N . VAL A 1 86 ? 7.278 -4.275 4.502 1.00 98.00 86 VAL A N 1
ATOM 575 C CA . VAL A 1 86 ? 5.947 -4.816 4.197 1.00 98.00 86 VAL A CA 1
ATOM 576 C C . VAL A 1 86 ? 6.009 -6.038 3.289 1.00 98.00 86 VAL A C 1
ATOM 578 O O . VAL A 1 86 ? 6.634 -6.001 2.231 1.00 98.00 86 VAL A O 1
ATOM 581 N N . THR A 1 87 ? 5.250 -7.069 3.656 1.00 98.06 87 THR A N 1
ATOM 582 C 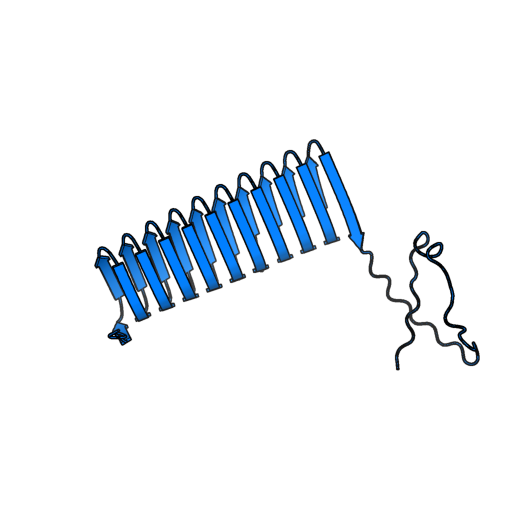CA . THR A 1 87 ? 4.846 -8.160 2.760 1.00 98.06 87 THR A CA 1
ATOM 583 C C . THR A 1 87 ? 3.325 -8.158 2.634 1.00 98.06 87 THR A C 1
ATOM 585 O O . THR A 1 87 ? 2.639 -8.352 3.640 1.00 98.06 87 THR A O 1
ATOM 588 N N . ALA A 1 88 ? 2.768 -7.923 1.439 1.00 96.88 88 ALA A N 1
ATOM 589 C CA . ALA A 1 88 ? 1.310 -7.859 1.296 1.00 96.88 88 ALA A CA 1
ATOM 590 C C . ALA A 1 88 ? 0.729 -8.221 -0.077 1.00 96.88 88 ALA A C 1
ATOM 592 O O . ALA A 1 88 ? 1.398 -8.119 -1.095 1.00 96.88 88 ALA A O 1
ATOM 593 N N . ALA A 1 89 ? -0.552 -8.599 -0.135 1.00 95.81 89 ALA A N 1
ATOM 594 C CA . ALA A 1 89 ? -1.233 -8.837 -1.416 1.00 95.81 89 ALA A CA 1
ATOM 595 C C . ALA A 1 89 ? -1.750 -7.544 -2.084 1.00 95.81 89 ALA A C 1
ATOM 597 O O . ALA A 1 89 ? -1.961 -7.529 -3.293 1.00 95.81 89 ALA A O 1
ATOM 598 N N . GLY A 1 90 ? -1.882 -6.443 -1.339 1.00 97.31 90 GLY A N 1
ATOM 599 C CA . GLY A 1 90 ? -2.243 -5.134 -1.881 1.00 97.31 90 GLY A CA 1
ATOM 600 C C . GLY A 1 90 ? -1.861 -3.993 -0.943 1.00 97.31 90 GLY A C 1
ATOM 601 O O . GLY A 1 90 ? -2.098 -4.064 0.265 1.00 97.31 90 GLY A O 1
ATOM 602 N N . ILE A 1 91 ? -1.262 -2.941 -1.502 1.00 98.75 91 ILE A N 1
ATOM 603 C CA . ILE A 1 91 ? -0.792 -1.768 -0.757 1.00 98.75 91 ILE A CA 1
ATOM 604 C C . ILE A 1 91 ? -1.247 -0.497 -1.465 1.00 98.75 91 ILE A C 1
ATOM 606 O O . ILE A 1 91 ? -0.970 -0.306 -2.647 1.00 98.75 91 ILE A O 1
ATOM 610 N N . THR A 1 92 ? -1.896 0.394 -0.720 1.00 98.81 92 THR A N 1
ATOM 611 C CA . THR A 1 92 ? -2.178 1.771 -1.129 1.00 98.81 92 THR A CA 1
ATOM 612 C C . THR A 1 92 ? -1.576 2.733 -0.112 1.00 98.81 92 THR A C 1
ATOM 614 O O . THR A 1 92 ? -1.932 2.696 1.067 1.00 98.81 92 THR A O 1
ATOM 617 N N . THR A 1 93 ? -0.688 3.613 -0.566 1.00 98.69 93 THR A N 1
ATOM 618 C CA . THR A 1 93 ? -0.030 4.610 0.285 1.00 98.69 93 THR A CA 1
ATOM 619 C C . THR A 1 93 ? -0.196 6.004 -0.300 1.00 98.69 93 THR A C 1
ATOM 621 O O . THR A 1 93 ? 0.207 6.256 -1.435 1.00 98.69 93 THR A O 1
ATOM 624 N N . THR A 1 94 ? -0.714 6.924 0.507 1.00 98.81 94 THR A N 1
ATOM 625 C CA . THR A 1 94 ? -0.727 8.361 0.222 1.00 98.81 94 THR A CA 1
ATOM 626 C C . THR A 1 94 ? 0.082 9.069 1.296 1.00 98.81 94 THR A C 1
ATOM 628 O O . THR A 1 94 ? -0.310 9.053 2.464 1.00 98.81 94 THR A O 1
ATOM 631 N N . ALA A 1 95 ? 1.212 9.681 0.937 1.00 98.31 95 ALA A N 1
ATOM 632 C CA . ALA A 1 95 ? 2.008 10.410 1.919 1.00 98.31 95 ALA A CA 1
ATOM 633 C C . ALA A 1 95 ? 2.778 11.604 1.368 1.00 98.31 95 ALA A C 1
ATOM 635 O O . ALA A 1 95 ? 2.857 11.799 0.167 1.00 98.31 95 ALA A O 1
ATOM 636 N N . HIS A 1 96 ? 3.374 12.427 2.228 1.00 98.25 96 HIS A N 1
ATOM 637 C CA . HIS A 1 96 ? 4.365 13.388 1.748 1.00 98.25 96 HIS A CA 1
ATOM 638 C C . HIS A 1 96 ? 5.680 12.664 1.422 1.00 98.25 96 HIS A C 1
ATOM 640 O O . HIS A 1 96 ? 6.176 12.768 0.302 1.00 98.25 96 HIS A O 1
ATOM 646 N N . SER A 1 97 ? 6.178 11.847 2.350 1.00 98.38 97 SER A N 1
ATOM 647 C CA . SER A 1 97 ? 7.419 11.084 2.189 1.00 98.38 97 SER A CA 1
ATOM 648 C C . SER A 1 97 ? 7.203 9.598 2.452 1.00 98.38 97 SER A C 1
ATOM 650 O O . SER A 1 97 ? 6.599 9.221 3.458 1.00 98.38 97 SER A O 1
ATOM 652 N N . VAL A 1 98 ? 7.733 8.754 1.567 1.00 98.75 98 VAL A N 1
ATOM 653 C CA . VAL A 1 98 ? 7.632 7.292 1.642 1.00 98.75 98 VAL A CA 1
ATOM 654 C C . VAL A 1 98 ? 9.023 6.672 1.553 1.00 98.75 98 VAL A C 1
ATOM 656 O O . VAL A 1 98 ? 9.709 6.844 0.549 1.00 98.75 98 VAL A O 1
ATOM 659 N N . THR A 1 99 ? 9.406 5.912 2.578 1.00 98.69 99 THR A N 1
ATOM 660 C CA . THR A 1 99 ? 10.648 5.132 2.631 1.00 98.69 99 THR A CA 1
ATOM 661 C C . THR A 1 99 ? 10.326 3.680 2.963 1.00 98.69 99 THR A C 1
ATOM 663 O O . THR A 1 99 ? 9.975 3.374 4.102 1.00 98.69 99 THR A O 1
ATOM 666 N N . THR A 1 100 ? 10.410 2.758 2.001 1.00 97.56 100 THR A N 1
ATOM 667 C CA . THR A 1 100 ? 9.896 1.393 2.228 1.00 97.56 100 THR A CA 1
ATOM 668 C C . THR A 1 100 ? 10.718 0.274 1.607 1.00 97.56 100 THR A C 1
ATOM 670 O O . THR A 1 100 ? 11.277 0.423 0.522 1.00 97.56 100 THR A O 1
ATOM 673 N N . ILE A 1 101 ? 10.689 -0.891 2.253 1.00 98.12 101 ILE A N 1
ATOM 674 C CA . ILE A 1 101 ? 11.106 -2.176 1.679 1.00 98.12 101 ILE A CA 1
ATOM 675 C C . ILE A 1 101 ? 9.853 -3.037 1.536 1.00 98.12 101 ILE A C 1
ATOM 677 O O . ILE A 1 101 ? 9.1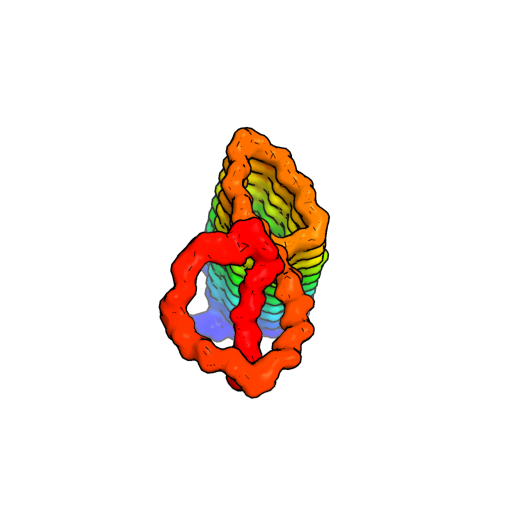66 -3.282 2.529 1.00 98.12 101 ILE A O 1
ATOM 681 N N . VAL A 1 102 ? 9.520 -3.455 0.315 1.00 97.69 102 VAL A N 1
ATOM 682 C CA . VAL A 1 102 ? 8.213 -4.055 0.017 1.00 97.69 102 VAL A CA 1
ATOM 683 C C . VAL A 1 102 ? 8.334 -5.304 -0.846 1.00 97.69 102 VAL A C 1
ATOM 685 O O . VAL A 1 102 ? 9.004 -5.294 -1.875 1.00 97.69 102 VAL A O 1
ATOM 688 N N . THR A 1 103 ? 7.609 -6.355 -0.464 1.00 97.62 103 THR A N 1
ATOM 689 C CA . THR A 1 103 ? 7.248 -7.474 -1.345 1.00 97.62 103 THR A CA 1
ATOM 690 C C . THR A 1 103 ? 5.729 -7.532 -1.487 1.00 97.62 103 THR A C 1
ATOM 692 O O . THR A 1 103 ? 5.040 -7.702 -0.480 1.00 97.62 103 THR A O 1
ATOM 695 N N . ALA A 1 104 ? 5.175 -7.370 -2.696 1.00 96.44 104 ALA A N 1
ATOM 696 C CA . ALA A 1 104 ? 3.717 -7.361 -2.849 1.00 96.44 104 ALA A CA 1
ATOM 697 C C . ALA A 1 104 ? 3.154 -7.811 -4.205 1.00 96.44 104 ALA A C 1
ATOM 699 O O . ALA A 1 104 ? 3.830 -7.768 -5.222 1.00 96.44 104 ALA A O 1
ATOM 700 N N . ALA A 1 105 ? 1.875 -8.195 -4.238 1.00 95.38 105 ALA A N 1
ATOM 701 C CA . ALA A 1 105 ? 1.154 -8.514 -5.481 1.00 95.38 105 ALA A CA 1
ATOM 702 C C . ALA A 1 105 ? 0.426 -7.306 -6.112 1.00 95.38 105 ALA A C 1
ATOM 704 O O . ALA A 1 105 ? -0.314 -7.472 -7.076 1.00 95.38 105 ALA A O 1
ATOM 705 N N . GLY A 1 106 ? 0.611 -6.105 -5.558 1.00 96.75 106 GLY A N 1
ATOM 706 C CA . GLY A 1 106 ? 0.056 -4.866 -6.093 1.00 96.75 106 GLY A CA 1
ATOM 707 C C . GLY A 1 106 ? 0.379 -3.677 -5.194 1.00 96.75 106 GLY A C 1
ATOM 708 O O . GLY A 1 106 ? 0.144 -3.721 -3.984 1.00 96.75 106 GLY A O 1
ATOM 709 N N . ILE A 1 107 ? 0.935 -2.616 -5.780 1.00 98.62 107 ILE A N 1
ATOM 710 C CA . ILE A 1 107 ? 1.350 -1.410 -5.054 1.00 98.62 107 ILE A CA 1
ATOM 711 C C . ILE A 1 107 ? 0.836 -0.172 -5.778 1.00 98.62 107 ILE A C 1
ATOM 713 O O . ILE A 1 107 ? 1.096 0.010 -6.965 1.00 98.62 107 ILE A O 1
ATOM 717 N N . THR A 1 108 ? 0.158 0.705 -5.041 1.00 98.81 108 THR A N 1
ATOM 718 C CA . THR A 1 108 ? -0.183 2.063 -5.472 1.00 98.81 108 THR A CA 1
ATOM 719 C C . THR A 1 108 ? 0.380 3.069 -4.477 1.00 98.81 108 THR A C 1
ATOM 721 O O . THR A 1 108 ? 0.016 3.052 -3.301 1.00 98.81 108 THR A O 1
ATOM 724 N N . THR A 1 109 ? 1.240 3.969 -4.947 1.00 98.62 109 THR A N 1
ATOM 725 C CA . THR A 1 109 ? 1.857 5.011 -4.119 1.00 98.62 109 THR A CA 1
ATOM 726 C C . THR A 1 109 ? 1.614 6.382 -4.731 1.00 98.62 109 THR A C 1
ATOM 728 O O . THR A 1 109 ? 1.952 6.621 -5.888 1.00 98.62 109 THR A O 1
ATOM 731 N N . THR A 1 110 ? 1.072 7.303 -3.937 1.00 98.75 110 THR A N 1
ATOM 732 C CA . THR A 1 110 ? 1.019 8.735 -4.252 1.00 98.75 110 THR A CA 1
ATOM 733 C C . THR A 1 110 ? 1.811 9.493 -3.200 1.00 98.75 110 THR A C 1
ATOM 735 O O . THR A 1 110 ? 1.436 9.469 -2.026 1.00 98.75 110 THR A O 1
ATOM 738 N N . ALA A 1 111 ? 2.903 10.156 -3.583 1.00 98.19 111 ALA A N 1
ATOM 739 C CA . ALA A 1 111 ? 3.669 10.938 -2.618 1.00 98.19 111 ALA A CA 1
ATOM 740 C C . ALA A 1 111 ? 4.384 12.159 -3.187 1.00 98.19 111 ALA A C 1
ATOM 742 O O . ALA A 1 111 ? 4.443 12.347 -4.391 1.00 98.19 111 ALA A O 1
ATOM 743 N N . HIS A 1 112 ? 4.953 13.012 -2.338 1.00 97.75 112 HIS A N 1
ATOM 744 C CA . HIS A 1 112 ? 5.910 14.002 -2.829 1.00 97.75 112 HIS A CA 1
ATOM 745 C C . HIS A 1 112 ? 7.254 13.323 -3.134 1.00 97.75 112 HIS A C 1
ATOM 747 O O . HIS A 1 112 ? 7.751 13.422 -4.253 1.00 97.75 112 HIS A O 1
ATOM 753 N N . SER A 1 113 ? 7.779 12.547 -2.186 1.00 97.94 113 SER A N 1
ATOM 754 C CA . SER A 1 113 ? 9.052 11.833 -2.325 1.00 97.94 113 SER A CA 1
ATOM 755 C C . SER A 1 113 ? 8.898 10.347 -2.021 1.00 97.94 113 SER A C 1
ATOM 757 O O . SER A 1 113 ? 8.310 9.972 -1.005 1.00 97.94 113 SER A O 1
ATOM 759 N N . VAL A 1 114 ? 9.464 9.503 -2.884 1.00 98.56 114 VAL A N 1
ATOM 760 C CA . VAL A 1 114 ? 9.422 8.040 -2.772 1.00 98.56 114 VAL A CA 1
ATOM 761 C C . VAL A 1 114 ? 10.837 7.476 -2.840 1.00 98.56 114 VAL A C 1
ATOM 763 O O . VAL A 1 114 ? 11.527 7.667 -3.839 1.00 98.56 114 VAL A O 1
ATOM 766 N N . THR A 1 115 ? 11.243 6.740 -1.806 1.00 98.44 115 THR A N 1
ATOM 767 C CA . THR A 1 115 ? 12.511 6.004 -1.739 1.00 98.44 115 THR A CA 1
ATOM 768 C C . THR A 1 115 ? 12.237 4.549 -1.382 1.00 98.44 115 THR A C 1
ATOM 770 O O . THR A 1 115 ? 11.881 4.254 -0.241 1.00 98.44 115 THR A O 1
ATOM 773 N N . THR A 1 116 ? 12.367 3.612 -2.325 1.00 96.69 116 THR A N 1
ATOM 774 C CA . THR A 1 116 ? 11.898 2.235 -2.076 1.00 96.69 116 THR A CA 1
ATOM 775 C C . THR A 1 116 ? 12.764 1.133 -2.667 1.00 96.69 116 THR A C 1
ATOM 777 O O . THR A 1 116 ? 13.289 1.264 -3.770 1.00 96.69 116 THR A O 1
ATOM 780 N N . ILE A 1 117 ? 12.809 -0.006 -1.975 1.00 97.12 117 ILE A N 1
ATOM 781 C CA . ILE A 1 117 ? 13.273 -1.291 -2.514 1.00 97.12 117 ILE A CA 1
ATOM 782 C C . ILE A 1 117 ? 12.049 -2.194 -2.650 1.00 97.12 117 ILE A C 1
ATOM 784 O O . ILE A 1 117 ? 11.364 -2.445 -1.658 1.00 97.12 117 ILE A O 1
ATOM 788 N N . VAL A 1 118 ? 11.736 -2.644 -3.865 1.00 95.75 118 VAL A N 1
ATOM 789 C CA . VAL A 1 118 ? 10.452 -3.295 -4.157 1.00 95.75 118 VAL A CA 1
ATOM 790 C C . VAL A 1 118 ? 10.628 -4.560 -4.985 1.00 95.75 118 VAL A C 1
ATOM 792 O O . VAL A 1 118 ? 11.293 -4.547 -6.016 1.00 95.75 118 VAL A O 1
ATOM 795 N N . THR A 1 119 ? 9.954 -5.631 -4.567 1.00 95.56 119 THR A N 1
ATOM 796 C CA . THR A 1 119 ? 9.653 -6.794 -5.410 1.00 95.56 119 THR A CA 1
ATOM 797 C C . THR A 1 119 ? 8.141 -6.923 -5.568 1.00 95.56 119 THR A C 1
ATOM 799 O O . THR A 1 119 ? 7.453 -7.119 -4.566 1.00 95.56 119 THR A O 1
ATOM 802 N N . ALA A 1 120 ? 7.588 -6.789 -6.780 1.00 94.19 120 ALA A N 1
ATOM 803 C CA . ALA A 1 120 ? 6.132 -6.846 -6.931 1.00 94.19 120 ALA A CA 1
ATOM 804 C C . ALA A 1 120 ? 5.579 -7.299 -8.289 1.00 94.19 120 ALA A C 1
ATOM 806 O O . ALA A 1 120 ? 6.210 -7.145 -9.329 1.00 94.19 120 ALA A O 1
ATOM 807 N N . ALA A 1 121 ? 4.343 -7.798 -8.284 1.00 93.06 121 ALA A N 1
ATOM 808 C CA . ALA A 1 121 ? 3.517 -7.896 -9.486 1.00 93.06 121 ALA A CA 1
ATOM 809 C C . ALA A 1 121 ? 2.614 -6.654 -9.547 1.00 93.06 121 ALA A C 1
ATOM 811 O O . ALA A 1 121 ? 1.645 -6.562 -8.812 1.00 93.06 121 ALA A O 1
ATOM 812 N N . GLY A 1 122 ? 2.948 -5.668 -10.374 1.00 93.38 122 GLY A N 1
ATOM 813 C CA . GLY A 1 122 ? 2.186 -4.431 -10.516 1.00 93.38 122 GLY A CA 1
ATOM 814 C C . GLY A 1 122 ? 2.592 -3.339 -9.525 1.00 93.38 122 GLY A C 1
ATOM 815 O O . GLY A 1 122 ? 2.364 -3.429 -8.317 1.00 93.38 122 GLY A O 1
ATOM 816 N N . ILE A 1 123 ? 3.151 -2.259 -10.064 1.00 97.44 123 ILE A N 1
ATOM 817 C CA . ILE A 1 123 ? 3.503 -1.048 -9.321 1.00 97.44 123 ILE A CA 1
ATOM 818 C C . ILE A 1 123 ? 2.937 0.158 -10.061 1.00 97.44 123 ILE A C 1
ATOM 820 O O . ILE A 1 123 ? 3.200 0.335 -11.247 1.00 97.44 123 ILE A O 1
ATOM 824 N N . THR A 1 124 ? 2.203 1.011 -9.353 1.00 98.44 124 THR A N 1
ATOM 825 C CA . THR A 1 124 ? 1.797 2.339 -9.821 1.00 98.44 124 THR A CA 1
ATOM 826 C C . THR A 1 124 ? 2.303 3.396 -8.847 1.00 98.44 124 THR A C 1
ATOM 828 O O . THR A 1 124 ? 1.916 3.402 -7.680 1.00 98.44 124 THR A O 1
ATOM 831 N N . THR A 1 125 ? 3.148 4.308 -9.324 1.00 98.12 125 THR A N 1
ATOM 832 C CA . THR A 1 125 ? 3.706 5.395 -8.512 1.00 98.12 125 THR A CA 1
ATOM 833 C C . THR A 1 125 ? 3.416 6.742 -9.158 1.00 98.12 125 THR A C 1
ATOM 835 O O . THR A 1 125 ? 3.757 6.966 -10.315 1.00 98.12 125 THR A O 1
ATOM 838 N N . THR A 1 126 ? 2.831 7.661 -8.394 1.00 98.38 126 THR A N 1
ATOM 839 C CA . THR A 1 126 ? 2.746 9.083 -8.742 1.00 98.38 126 THR A CA 1
ATOM 840 C C . THR A 1 126 ? 3.505 9.885 -7.698 1.00 98.38 126 THR A C 1
ATOM 842 O O . THR A 1 126 ? 3.123 9.871 -6.527 1.00 98.38 126 THR A O 1
ATOM 845 N N . ALA A 1 127 ? 4.581 10.572 -8.084 1.00 96.12 127 ALA A N 1
ATOM 846 C CA . ALA A 1 127 ? 5.311 11.404 -7.133 1.00 96.12 127 ALA A CA 1
ATOM 847 C C . ALA A 1 127 ? 6.003 12.622 -7.737 1.00 96.12 127 ALA A C 1
ATOM 849 O O . ALA A 1 127 ? 6.081 12.761 -8.945 1.00 96.12 127 ALA A O 1
ATOM 850 N N . HIS A 1 128 ? 6.529 13.529 -6.914 1.00 94.06 128 HIS A N 1
ATOM 851 C CA . HIS A 1 128 ? 7.450 14.540 -7.434 1.00 94.06 128 HIS A CA 1
ATOM 852 C C . HIS A 1 128 ? 8.821 13.905 -7.714 1.00 94.06 128 HIS A C 1
ATOM 854 O O . HIS A 1 128 ? 9.318 13.993 -8.835 1.00 94.06 128 HIS A O 1
ATOM 860 N N . SER A 1 129 ? 9.371 13.178 -6.742 1.00 94.00 129 SER A N 1
ATOM 861 C CA . SER A 1 129 ? 10.672 12.511 -6.855 1.00 94.00 129 SER A CA 1
ATOM 862 C C . SER A 1 129 ? 10.579 11.031 -6.499 1.00 94.00 129 SER A C 1
ATOM 864 O O . SER A 1 129 ? 9.975 10.665 -5.490 1.00 94.00 129 SER A O 1
ATOM 866 N N . VAL A 1 130 ? 11.215 10.184 -7.310 1.00 95.25 130 VAL A N 1
ATOM 867 C CA . VAL A 1 130 ? 11.224 8.724 -7.152 1.00 95.25 130 VAL A CA 1
ATOM 868 C C . VAL A 1 130 ? 12.660 8.206 -7.204 1.00 95.25 130 VAL A C 1
ATOM 870 O O . VAL A 1 130 ? 13.340 8.387 -8.208 1.00 95.25 130 VAL A O 1
ATOM 873 N N . THR A 1 131 ? 13.102 7.521 -6.150 1.00 96.88 131 THR A N 1
ATOM 874 C CA . THR A 1 131 ? 14.394 6.823 -6.067 1.00 96.88 131 THR A CA 1
ATOM 875 C C . THR A 1 131 ? 14.148 5.365 -5.705 1.00 96.88 131 THR A C 1
ATOM 877 O O . THR A 1 131 ? 13.727 5.074 -4.587 1.00 96.88 131 THR A O 1
ATOM 880 N N . THR A 1 132 ? 14.366 4.425 -6.628 1.00 93.31 132 THR A N 1
ATOM 881 C CA . THR A 1 132 ? 13.931 3.036 -6.394 1.00 93.31 132 THR A CA 1
ATOM 882 C C . THR A 1 132 ? 14.893 1.961 -6.888 1.00 93.31 132 THR A C 1
ATOM 884 O O . THR A 1 132 ? 15.618 2.145 -7.863 1.00 93.31 132 THR A O 1
ATOM 887 N N . ILE A 1 133 ? 14.882 0.815 -6.204 1.00 93.00 133 ILE A N 1
ATOM 888 C CA . ILE A 1 133 ? 15.442 -0.453 -6.684 1.00 93.00 133 ILE A CA 1
ATOM 889 C C . ILE A 1 133 ? 14.266 -1.414 -6.824 1.00 93.00 133 ILE A C 1
ATOM 891 O O . ILE A 1 133 ? 13.595 -1.702 -5.832 1.00 93.00 133 ILE A O 1
ATOM 895 N N . VAL A 1 134 ? 13.979 -1.876 -8.040 1.00 91.06 134 VAL A N 1
ATOM 896 C CA . VAL A 1 134 ? 12.725 -2.577 -8.337 1.00 91.06 134 VAL A CA 1
ATOM 897 C C . VAL A 1 134 ? 12.959 -3.859 -9.122 1.00 91.06 134 VAL A C 1
ATOM 899 O O . VAL A 1 134 ? 13.596 -3.852 -10.172 1.00 91.06 134 VAL A O 1
ATOM 902 N N . THR A 1 135 ? 12.362 -4.951 -8.646 1.00 91.06 135 THR A N 1
ATOM 903 C CA . THR A 1 135 ? 12.142 -6.177 -9.421 1.00 91.06 135 THR A CA 1
ATOM 904 C C . THR A 1 135 ? 10.642 -6.395 -9.594 1.00 91.06 135 THR A C 1
ATOM 906 O O . THR A 1 135 ? 9.949 -6.627 -8.605 1.00 91.06 135 THR A O 1
ATOM 909 N N . ALA A 1 136 ? 10.096 -6.282 -10.808 1.00 88.38 136 ALA A N 1
ATOM 910 C CA . ALA A 1 136 ? 8.641 -6.351 -10.965 1.00 88.38 136 ALA A CA 1
ATOM 911 C C . ALA A 1 136 ? 8.121 -6.831 -12.324 1.00 88.38 136 ALA A C 1
ATOM 913 O O . ALA A 1 136 ? 8.785 -6.725 -13.350 1.00 88.38 136 ALA A O 1
ATOM 914 N N . ALA A 1 137 ? 6.875 -7.303 -12.332 1.00 88.62 137 ALA A N 1
ATOM 915 C CA . ALA A 1 137 ? 6.076 -7.449 -13.546 1.00 88.62 137 ALA A CA 1
ATOM 916 C C . ALA A 1 137 ? 5.043 -6.315 -13.593 1.00 88.62 137 ALA A C 1
ATOM 918 O O . ALA A 1 137 ? 4.118 -6.303 -12.788 1.00 88.62 137 ALA A O 1
ATOM 919 N N . GLY A 1 138 ? 5.206 -5.359 -14.507 1.00 85.62 138 GLY A N 1
ATOM 920 C CA . GLY A 1 138 ? 4.347 -4.185 -14.651 1.00 85.62 138 GLY A CA 1
ATOM 921 C C . GLY A 1 138 ? 4.724 -3.044 -13.705 1.00 85.62 138 GLY A C 1
ATOM 922 O O . GLY A 1 138 ? 4.488 -3.110 -12.499 1.00 85.62 138 GLY A O 1
ATOM 923 N N . ILE A 1 139 ? 5.269 -1.969 -14.270 1.00 91.44 139 ILE A N 1
ATOM 924 C CA . ILE A 1 139 ? 5.591 -0.724 -13.568 1.00 91.44 139 ILE A CA 1
ATOM 925 C C . ILE A 1 139 ? 5.004 0.450 -14.349 1.00 91.44 139 ILE A C 1
ATOM 927 O O . ILE A 1 139 ? 5.301 0.615 -15.531 1.00 91.44 139 ILE A O 1
ATOM 931 N N . THR A 1 140 ? 4.245 1.300 -13.663 1.00 93.69 140 THR A N 1
ATOM 932 C CA . THR A 1 140 ? 3.782 2.598 -14.157 1.00 93.69 140 THR A CA 1
ATOM 933 C C . THR A 1 140 ? 4.241 3.687 -13.196 1.00 93.69 140 THR A C 1
ATOM 935 O O . THR A 1 140 ? 3.829 3.710 -12.037 1.00 93.69 140 THR A O 1
ATOM 938 N N . THR A 1 141 ? 5.071 4.612 -13.672 1.00 92.56 141 THR A N 1
ATOM 939 C CA . THR A 1 141 ? 5.579 5.733 -12.872 1.00 92.56 141 THR A CA 1
ATOM 940 C C . THR A 1 141 ? 5.282 7.060 -13.555 1.00 92.56 141 THR A C 1
ATOM 942 O O . THR A 1 141 ? 5.681 7.277 -14.697 1.00 92.56 141 THR A O 1
ATOM 945 N N . THR A 1 142 ? 4.652 7.977 -12.827 1.00 92.88 142 THR A N 1
ATOM 946 C CA . THR A 1 142 ? 4.494 9.382 -13.214 1.00 92.88 142 THR A CA 1
ATOM 947 C C . THR A 1 142 ? 5.221 10.240 -12.191 1.00 92.88 142 THR A C 1
ATOM 949 O O . THR A 1 142 ? 4.820 10.271 -11.026 1.00 92.88 142 THR A O 1
ATOM 952 N N . ALA A 1 143 ? 6.291 10.926 -12.593 1.00 87.19 143 ALA A N 1
ATOM 953 C CA . ALA A 1 143 ? 7.010 11.799 -11.672 1.00 87.19 143 ALA A CA 1
ATOM 954 C C . ALA A 1 143 ? 7.666 13.014 -12.319 1.00 87.19 143 ALA A C 1
ATOM 956 O O . ALA A 1 143 ? 7.741 13.109 -13.533 1.00 87.19 143 ALA A O 1
ATOM 957 N N . HIS A 1 144 ? 8.155 13.966 -11.523 1.00 83.06 144 HIS A N 1
ATOM 958 C CA . HIS A 1 144 ? 9.030 15.006 -12.065 1.00 83.06 144 HIS A CA 1
ATOM 959 C C . HIS A 1 144 ? 10.434 14.439 -12.312 1.00 83.06 144 HIS A C 1
ATOM 961 O O . HIS A 1 144 ? 10.944 14.536 -13.427 1.00 83.06 144 HIS A O 1
ATOM 967 N N . SER A 1 145 ? 11.000 13.763 -11.311 1.00 80.94 145 SER A N 1
ATOM 968 C CA . SER A 1 145 ? 12.331 13.153 -11.377 1.00 80.94 145 SER A CA 1
ATOM 969 C C . SER A 1 145 ? 12.297 11.685 -10.966 1.00 80.94 145 SER A C 1
ATOM 971 O O . SER A 1 145 ? 11.709 11.333 -9.941 1.00 80.94 145 SER A O 1
ATOM 973 N N . VAL A 1 146 ? 12.969 10.833 -11.741 1.00 85.75 146 VAL A N 1
ATOM 974 C CA . VAL A 1 146 ? 13.079 9.392 -11.484 1.00 85.75 146 VAL A CA 1
ATOM 975 C C . VAL A 1 146 ? 14.539 8.956 -11.523 1.00 85.75 146 VAL A C 1
ATOM 977 O O . VAL A 1 146 ? 15.212 9.131 -12.532 1.00 85.75 146 VAL A O 1
ATOM 980 N N . THR A 1 147 ? 14.995 8.314 -10.453 1.00 89.62 147 THR A N 1
ATOM 981 C CA . THR A 1 147 ? 16.253 7.565 -10.378 1.00 89.62 147 THR A CA 1
ATOM 982 C C . THR A 1 147 ? 15.915 6.119 -10.050 1.00 89.62 147 THR A C 1
ATOM 984 O O . THR A 1 147 ? 15.263 5.848 -9.042 1.00 89.62 147 THR A O 1
ATOM 987 N N . THR A 1 148 ? 16.273 5.159 -10.900 1.00 87.19 148 THR A N 1
ATOM 988 C CA . THR A 1 148 ? 15.840 3.767 -10.700 1.00 87.19 148 THR A CA 1
ATOM 989 C C . THR A 1 148 ? 16.869 2.737 -11.160 1.00 87.19 148 THR A C 1
ATOM 991 O O . THR A 1 148 ? 17.470 2.880 -12.220 1.00 87.19 148 THR A O 1
ATOM 994 N N . ILE A 1 149 ? 17.029 1.668 -10.377 1.00 85.19 149 ILE A N 1
ATOM 995 C CA . ILE A 1 149 ? 17.648 0.404 -10.800 1.00 85.19 149 ILE A CA 1
ATOM 996 C C . ILE A 1 149 ? 16.518 -0.608 -10.981 1.00 85.19 149 ILE A C 1
ATOM 998 O O . ILE A 1 149 ? 15.764 -0.843 -10.036 1.00 85.19 149 ILE A O 1
ATOM 1002 N N . VAL A 1 150 ? 16.369 -1.183 -12.176 1.00 84.44 150 VAL A N 1
ATOM 1003 C CA . VAL A 1 150 ? 15.197 -2.005 -12.507 1.00 84.44 150 VAL A CA 1
ATOM 1004 C C . VAL A 1 150 ? 15.544 -3.321 -13.194 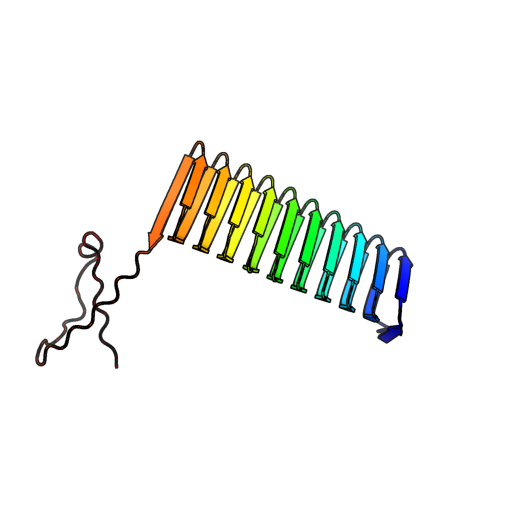1.00 84.44 150 VAL A C 1
ATOM 1006 O O . VAL A 1 150 ? 16.320 -3.366 -14.148 1.00 84.44 150 VAL A O 1
ATOM 1009 N N . THR A 1 151 ? 14.871 -4.375 -12.736 1.00 83.38 151 THR A N 1
ATOM 1010 C CA . THR A 1 151 ? 14.748 -5.676 -13.399 1.00 83.38 151 THR A CA 1
ATOM 1011 C C . THR A 1 151 ? 13.257 -5.956 -13.580 1.00 83.38 151 THR A C 1
ATOM 1013 O O . THR A 1 151 ? 12.585 -6.365 -12.634 1.00 83.38 151 THR A O 1
ATOM 1016 N N . ALA A 1 152 ? 12.685 -5.682 -14.756 1.00 79.44 152 ALA A N 1
ATOM 1017 C CA . ALA A 1 152 ? 11.236 -5.795 -14.923 1.00 79.44 152 ALA A CA 1
ATOM 1018 C C . ALA A 1 152 ? 10.773 -6.158 -16.333 1.00 79.44 152 ALA A C 1
ATOM 1020 O O . ALA A 1 152 ? 11.421 -5.834 -17.326 1.00 79.44 152 ALA A O 1
ATOM 1021 N N . ALA A 1 153 ? 9.590 -6.769 -16.397 1.00 77.56 153 ALA A N 1
ATOM 1022 C CA . ALA A 1 153 ? 8.807 -6.910 -17.619 1.00 77.56 153 ALA A CA 1
ATOM 1023 C C . ALA A 1 153 ? 7.675 -5.872 -17.610 1.00 77.56 153 ALA A C 1
ATOM 1025 O O . ALA A 1 153 ? 6.873 -5.855 -16.681 1.00 77.56 153 ALA A O 1
ATOM 1026 N N . GLY A 1 154 ? 7.602 -5.022 -18.638 1.00 77.69 154 GLY A N 1
ATOM 1027 C CA . GLY A 1 154 ? 6.589 -3.966 -18.757 1.00 77.69 154 GLY A CA 1
ATOM 1028 C C . GLY A 1 154 ? 6.875 -2.758 -17.859 1.00 77.69 154 GLY A C 1
ATOM 1029 O O . GLY A 1 154 ? 6.585 -2.779 -16.666 1.00 77.69 154 GLY A O 1
ATOM 1030 N N . ILE A 1 155 ? 7.419 -1.690 -18.447 1.00 85.00 155 ILE A N 1
ATOM 1031 C CA . ILE A 1 155 ? 7.733 -0.429 -17.762 1.00 85.00 155 ILE A CA 1
ATOM 1032 C C . ILE A 1 155 ? 7.142 0.721 -18.577 1.00 85.00 155 ILE A C 1
ATOM 1034 O O . ILE A 1 155 ? 7.409 0.837 -19.770 1.00 85.00 155 ILE A O 1
ATOM 1038 N N . THR A 1 156 ? 6.368 1.582 -17.925 1.00 86.56 156 THR A N 1
ATOM 1039 C CA . THR A 1 156 ? 5.894 2.857 -18.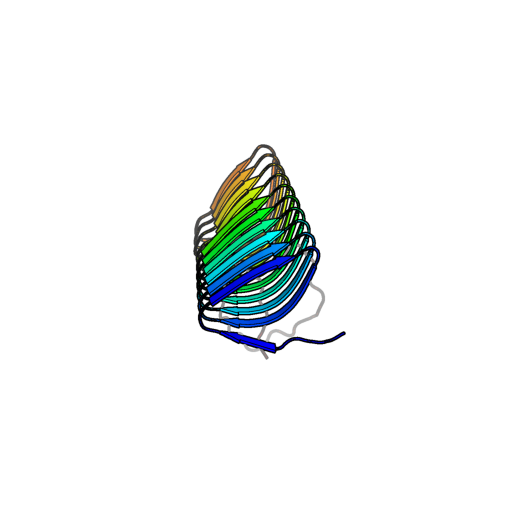465 1.00 86.56 156 THR A CA 1
ATOM 1040 C C . THR A 1 156 ? 6.294 3.968 -17.502 1.00 86.56 156 THR A C 1
ATOM 1042 O O . THR A 1 156 ? 5.826 3.999 -16.366 1.00 86.56 156 THR A O 1
ATOM 1045 N N . THR A 1 157 ? 7.141 4.894 -17.953 1.00 87.81 157 THR A N 1
ATOM 1046 C CA . THR A 1 157 ? 7.585 6.040 -17.147 1.00 87.81 157 THR A CA 1
ATOM 1047 C C . THR A 1 157 ? 7.275 7.339 -17.875 1.00 87.81 157 THR A C 1
ATOM 1049 O O . THR A 1 157 ? 7.700 7.531 -19.010 1.00 87.81 157 THR A O 1
ATOM 1052 N N . THR A 1 158 ? 6.570 8.246 -17.204 1.00 85.06 158 THR A N 1
ATOM 1053 C CA . THR A 1 158 ? 6.367 9.633 -17.637 1.00 85.06 158 THR A CA 1
ATOM 1054 C C . THR A 1 158 ? 7.066 10.549 -16.643 1.00 85.06 158 THR A C 1
ATOM 1056 O O . THR A 1 158 ? 6.621 10.659 -15.500 1.00 85.06 158 THR A O 1
ATOM 1059 N N . ALA A 1 159 ? 8.164 11.190 -17.052 1.00 84.69 159 ALA A N 1
ATOM 1060 C CA . ALA A 1 159 ? 8.856 12.148 -16.199 1.00 84.69 159 ALA A CA 1
ATOM 1061 C C . ALA A 1 159 ? 9.611 13.237 -16.958 1.00 84.69 159 ALA A C 1
ATOM 1063 O O . ALA A 1 159 ? 9.902 13.089 -18.143 1.00 84.69 159 ALA A O 1
ATOM 1064 N N . HIS A 1 160 ? 9.920 14.333 -16.258 1.00 77.62 160 HIS A N 1
ATOM 1065 C CA . HIS A 1 160 ? 10.752 15.408 -16.799 1.00 77.62 160 HIS A CA 1
ATOM 1066 C C . HIS A 1 160 ? 12.224 14.988 -16.877 1.00 77.62 160 HIS A C 1
ATOM 1068 O O . HIS A 1 160 ? 12.887 15.268 -17.872 1.00 77.62 160 HIS A O 1
ATOM 1074 N N . SER A 1 161 ? 12.699 14.266 -15.859 1.00 77.25 161 SER A N 1
ATOM 1075 C CA . SER A 1 161 ? 14.069 13.760 -15.772 1.00 77.25 161 SER A CA 1
ATOM 1076 C C . SER A 1 161 ? 14.077 12.294 -15.355 1.00 77.25 161 SER A C 1
ATOM 1078 O O . SER A 1 161 ? 13.431 11.919 -14.374 1.00 77.25 161 SER A O 1
ATOM 1080 N N . VAL A 1 162 ? 14.833 11.465 -16.081 1.00 82.75 162 VAL A N 1
ATOM 1081 C CA . VAL A 1 162 ? 14.948 10.025 -15.819 1.00 82.75 162 VAL A CA 1
ATOM 1082 C C . VAL A 1 162 ? 16.408 9.588 -15.865 1.00 82.75 162 VAL A C 1
ATOM 1084 O O . VAL A 1 162 ? 17.083 9.757 -16.876 1.00 82.75 162 VAL A O 1
ATOM 1087 N N . THR A 1 163 ? 16.847 8.943 -14.791 1.00 86.69 163 THR A N 1
ATOM 1088 C CA . THR A 1 163 ? 18.087 8.172 -14.704 1.00 86.69 163 THR A CA 1
ATOM 1089 C C . THR A 1 163 ? 17.707 6.726 -14.413 1.00 86.69 163 THR A C 1
ATOM 1091 O O . THR A 1 163 ? 17.113 6.432 -13.375 1.00 86.69 163 THR A O 1
ATOM 1094 N N . THR A 1 164 ? 17.992 5.802 -15.330 1.00 82.00 164 THR A N 1
ATOM 1095 C CA . THR A 1 164 ? 17.621 4.387 -15.175 1.00 82.00 164 THR A CA 1
ATOM 1096 C C . THR A 1 164 ? 18.788 3.470 -15.507 1.00 82.00 164 THR A C 1
ATOM 1098 O O . THR A 1 164 ? 19.378 3.585 -16.578 1.00 82.00 164 THR A O 1
ATOM 1101 N N . THR A 1 165 ? 19.066 2.530 -14.606 1.00 82.12 165 THR A N 1
ATOM 1102 C CA . THR A 1 165 ? 19.965 1.398 -14.842 1.00 82.12 165 THR A CA 1
ATOM 1103 C C . THR A 1 165 ? 19.126 0.133 -14.950 1.00 82.12 165 THR A C 1
ATOM 1105 O O . THR A 1 165 ? 18.553 -0.325 -13.960 1.00 82.12 165 THR A O 1
ATOM 1108 N N . THR A 1 166 ? 19.045 -0.436 -16.149 1.00 72.25 166 THR A N 1
ATOM 1109 C CA . THR A 1 166 ? 18.328 -1.695 -16.385 1.00 72.25 166 THR A CA 1
ATOM 1110 C C . THR A 1 166 ? 19.295 -2.866 -16.285 1.00 72.25 166 THR A C 1
ATOM 1112 O O . THR A 1 166 ? 20.307 -2.890 -16.983 1.00 72.25 166 THR A O 1
ATOM 1115 N N . ILE A 1 167 ? 18.974 -3.857 -15.453 1.00 65.50 167 ILE A N 1
ATOM 1116 C CA . ILE A 1 167 ? 19.746 -5.099 -15.353 1.00 65.50 167 ILE A CA 1
ATOM 1117 C C . ILE A 1 167 ? 19.032 -6.162 -16.190 1.00 65.50 167 ILE A C 1
ATOM 1119 O O . ILE A 1 167 ? 17.939 -6.610 -15.849 1.00 65.50 167 ILE A O 1
ATOM 1123 N N . THR A 1 168 ? 19.651 -6.568 -17.299 1.00 54.44 168 THR A N 1
ATOM 1124 C CA . THR A 1 168 ? 19.176 -7.701 -18.108 1.00 54.44 168 THR A CA 1
ATOM 1125 C C . THR A 1 168 ? 19.894 -8.965 -17.642 1.00 54.44 168 THR A C 1
ATOM 1127 O O . THR A 1 168 ? 21.117 -9.039 -17.732 1.00 54.44 168 THR A O 1
ATOM 1130 N N . ILE A 1 169 ? 19.159 -9.956 -17.125 1.00 51.06 169 ILE A N 1
ATOM 1131 C CA . ILE A 1 169 ? 19.729 -11.256 -16.737 1.00 51.06 169 ILE A CA 1
ATOM 1132 C C . ILE A 1 169 ? 19.697 -12.177 -17.962 1.00 51.06 169 ILE A C 1
ATOM 1134 O 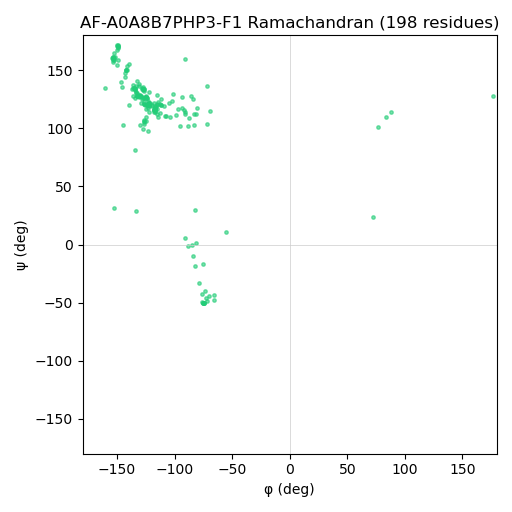O . ILE A 1 169 ? 18.650 -12.725 -18.300 1.00 51.06 169 ILE A O 1
ATOM 1138 N N . THR A 1 170 ? 20.841 -12.356 -18.622 1.00 41.47 170 THR A N 1
ATOM 1139 C CA . THR A 1 170 ? 21.018 -13.381 -19.661 1.00 41.47 170 THR A CA 1
ATOM 1140 C C . THR A 1 170 ? 21.535 -14.661 -19.000 1.00 41.47 170 THR A C 1
ATOM 1142 O O . THR A 1 170 ? 22.665 -14.684 -18.521 1.00 41.47 170 THR A O 1
ATOM 1145 N N . THR A 1 171 ? 20.748 -15.741 -18.951 1.00 37.22 171 THR A N 1
ATOM 1146 C CA . THR A 1 171 ? 21.271 -17.061 -18.545 1.00 37.22 171 THR A CA 1
ATOM 1147 C C . THR A 1 171 ? 21.959 -17.731 -19.733 1.00 37.22 171 THR A C 1
ATOM 1149 O O . THR A 1 171 ? 21.283 -18.107 -20.690 1.00 37.22 171 THR A O 1
ATOM 1152 N N . THR A 1 172 ? 23.283 -17.901 -19.675 1.00 37.25 172 THR A N 1
ATOM 1153 C CA . THR A 1 172 ? 24.071 -18.670 -20.655 1.00 37.25 172 THR A CA 1
ATOM 1154 C C . THR A 1 172 ? 24.628 -19.945 -20.008 1.00 37.25 172 THR A C 1
ATOM 1156 O O . THR A 1 172 ? 25.285 -19.895 -18.973 1.00 37.25 172 THR A O 1
ATOM 1159 N N . THR A 1 173 ? 24.357 -21.114 -20.594 1.00 30.06 173 THR A N 1
ATOM 1160 C CA . THR A 1 173 ? 25.031 -22.384 -20.258 1.00 30.06 173 THR A CA 1
ATOM 1161 C C . THR A 1 173 ? 26.150 -22.626 -21.266 1.00 30.06 173 THR A C 1
ATOM 1163 O O . THR A 1 173 ? 25.845 -22.793 -22.445 1.00 30.06 173 THR A O 1
ATOM 1166 N N . ASP A 1 174 ? 27.415 -22.661 -20.833 1.00 38.88 174 ASP A N 1
ATOM 1167 C CA . ASP A 1 174 ? 28.555 -22.940 -21.721 1.00 38.88 174 ASP A CA 1
ATOM 1168 C C . ASP A 1 174 ? 29.585 -23.857 -21.027 1.00 38.88 174 ASP A C 1
ATOM 1170 O O . ASP A 1 174 ? 30.101 -23.511 -19.963 1.00 38.88 174 ASP A O 1
ATOM 1174 N N . ILE A 1 175 ? 29.851 -25.041 -21.597 1.00 40.22 175 ILE A N 1
ATOM 1175 C CA . ILE A 1 175 ? 30.792 -26.058 -21.083 1.00 40.22 175 ILE A CA 1
ATOM 1176 C C . ILE A 1 175 ? 32.028 -26.064 -21.996 1.00 40.22 175 ILE A C 1
ATOM 1178 O O . ILE A 1 175 ? 31.934 -26.531 -23.126 1.00 40.22 175 ILE A O 1
ATOM 1182 N N . GLU A 1 176 ? 33.190 -25.610 -21.510 1.00 39.59 176 GLU A N 1
ATOM 1183 C CA . GLU A 1 176 ? 34.469 -25.670 -22.247 1.00 39.59 176 GLU A CA 1
ATOM 1184 C C . GLU A 1 176 ? 35.620 -26.148 -21.325 1.00 39.59 176 GLU A C 1
ATOM 1186 O O . GLU A 1 176 ? 35.793 -25.579 -20.244 1.00 39.59 176 GLU A O 1
ATOM 1191 N N . PRO A 1 177 ? 36.424 -27.177 -21.689 1.00 39.12 177 PRO A N 1
ATOM 1192 C CA . PRO A 1 177 ? 37.155 -27.988 -20.705 1.00 39.12 177 PRO A CA 1
ATOM 1193 C C . PRO A 1 177 ? 38.551 -27.484 -20.303 1.00 39.12 177 PRO A C 1
ATOM 1195 O O . PRO A 1 177 ? 39.204 -28.164 -19.517 1.00 39.12 177 PRO A O 1
ATOM 1198 N N . ASN A 1 178 ? 39.074 -26.375 -20.853 1.00 42.28 178 ASN A N 1
ATOM 1199 C CA . ASN A 1 178 ? 40.505 -26.068 -20.670 1.00 42.28 178 ASN A CA 1
ATOM 1200 C C . ASN A 1 178 ? 40.929 -24.583 -20.718 1.00 42.28 178 ASN A C 1
ATOM 1202 O O . ASN A 1 178 ? 42.050 -24.278 -21.127 1.00 42.28 178 ASN A O 1
ATOM 1206 N N . LYS A 1 179 ? 40.082 -23.635 -20.290 1.00 39.97 179 LYS A N 1
ATOM 1207 C CA . LYS A 1 179 ? 40.508 -22.227 -20.156 1.00 39.97 179 LYS A CA 1
ATOM 1208 C C . LYS A 1 179 ? 41.116 -21.978 -18.766 1.00 39.97 179 LYS A C 1
ATOM 1210 O O . LYS A 1 179 ? 40.399 -21.939 -17.771 1.00 39.97 179 LYS A O 1
ATOM 1215 N N . HIS A 1 180 ? 42.435 -21.781 -18.694 1.00 39.50 180 HIS A N 1
ATOM 1216 C CA . HIS A 1 180 ? 43.091 -21.221 -17.505 1.00 39.50 180 HIS A CA 1
ATOM 1217 C C . HIS A 1 180 ? 42.694 -19.739 -17.370 1.00 39.50 180 HIS A C 1
ATOM 1219 O O . HIS A 1 180 ? 43.017 -18.928 -18.238 1.00 39.50 180 HIS A O 1
ATOM 1225 N N . PHE A 1 181 ? 41.973 -19.387 -16.302 1.00 42.84 181 PHE A N 1
ATOM 1226 C CA . PHE A 1 181 ? 41.536 -18.014 -16.033 1.00 42.84 181 PHE A CA 1
ATOM 1227 C C . PHE A 1 181 ? 42.641 -17.214 -15.331 1.00 42.84 181 PHE A C 1
ATOM 1229 O O . PHE A 1 181 ? 43.132 -17.616 -14.278 1.00 42.84 181 PHE A O 1
ATOM 1236 N N . ASN A 1 182 ? 43.010 -16.069 -15.908 1.00 32.47 182 ASN A N 1
ATOM 1237 C CA . ASN A 1 182 ? 43.857 -15.060 -15.276 1.00 32.47 182 ASN A CA 1
ATOM 1238 C C . ASN A 1 182 ? 42.957 -13.918 -14.769 1.00 32.47 182 ASN A C 1
ATOM 1240 O O . ASN A 1 182 ? 42.107 -13.436 -15.512 1.00 32.47 182 ASN A O 1
ATOM 1244 N N . THR A 1 183 ? 43.100 -13.502 -13.510 1.00 35.00 183 THR A N 1
ATOM 1245 C CA . THR A 1 183 ? 42.106 -12.695 -12.768 1.00 35.00 183 THR A CA 1
ATOM 1246 C C . THR A 1 183 ? 42.149 -11.185 -13.045 1.00 35.00 183 THR A C 1
ATOM 1248 O O . THR A 1 183 ? 41.822 -10.399 -12.162 1.00 35.00 183 THR A O 1
ATOM 1251 N N . ASN A 1 184 ? 42.556 -10.756 -14.240 1.00 38.66 184 ASN A N 1
ATOM 1252 C CA . ASN A 1 184 ? 42.646 -9.338 -14.602 1.00 38.66 184 ASN A CA 1
ATOM 1253 C C . ASN A 1 184 ? 42.035 -9.100 -15.991 1.00 38.66 184 ASN A C 1
ATOM 1255 O O . ASN A 1 184 ? 42.765 -8.996 -16.973 1.00 38.66 184 ASN A O 1
ATOM 1259 N N . GLU A 1 185 ? 40.710 -8.980 -16.079 1.00 37.97 185 GLU A N 1
ATOM 1260 C CA . GLU A 1 185 ? 40.063 -8.349 -17.237 1.00 37.97 185 GLU A CA 1
ATOM 1261 C C . GLU A 1 185 ? 39.195 -7.169 -16.779 1.00 37.97 185 GLU A C 1
ATOM 1263 O O . GLU A 1 185 ? 38.492 -7.219 -15.769 1.00 37.97 185 GLU A O 1
ATOM 1268 N N . THR A 1 186 ? 39.388 -6.051 -17.477 1.00 36.53 186 THR A N 1
ATOM 1269 C CA . THR A 1 186 ? 38.955 -4.692 -17.144 1.00 36.53 186 THR A CA 1
ATOM 1270 C C . THR A 1 186 ? 37.581 -4.359 -17.728 1.00 36.53 186 THR A C 1
ATOM 1272 O O . THR A 1 186 ? 37.142 -4.966 -18.696 1.00 36.53 186 THR A O 1
ATOM 1275 N N . ALA A 1 187 ? 36.932 -3.348 -17.146 1.00 36.75 187 ALA A N 1
ATOM 1276 C CA . ALA A 1 187 ? 35.524 -2.945 -17.267 1.00 36.75 187 ALA A CA 1
ATOM 1277 C C . ALA A 1 187 ? 34.920 -2.650 -18.671 1.00 36.75 187 ALA A C 1
ATOM 1279 O O . ALA A 1 187 ? 33.792 -2.164 -18.730 1.00 36.75 187 ALA A O 1
ATOM 1280 N N . ASP A 1 188 ? 35.594 -2.955 -19.782 1.00 33.06 188 ASP A N 1
ATOM 1281 C CA . ASP A 1 188 ? 35.090 -2.696 -21.144 1.00 33.06 188 ASP A CA 1
ATOM 1282 C C . ASP A 1 188 ? 34.153 -3.794 -21.701 1.00 33.06 188 ASP A C 1
ATOM 1284 O O . ASP A 1 188 ? 33.469 -3.569 -22.699 1.00 33.06 188 ASP A O 1
ATOM 1288 N N . GLU A 1 189 ? 34.018 -4.955 -21.048 1.00 38.91 189 GLU A N 1
ATOM 1289 C CA . GLU A 1 189 ? 33.113 -6.036 -21.504 1.00 38.91 189 GLU A CA 1
ATOM 1290 C C . GLU A 1 189 ? 31.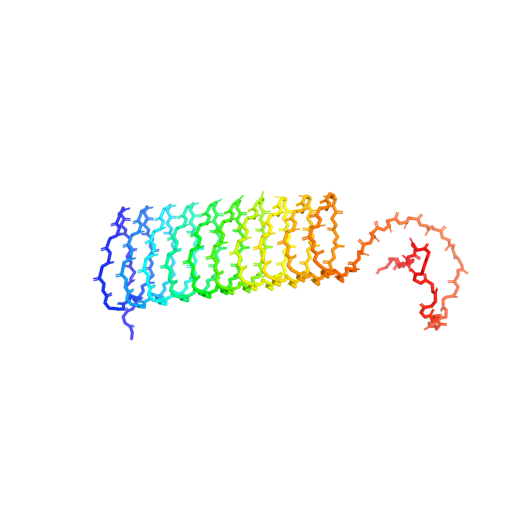631 -5.858 -21.109 1.00 38.91 189 GLU A C 1
ATOM 1292 O O . GLU A 1 189 ? 30.776 -6.678 -21.448 1.00 38.91 189 GLU A O 1
ATOM 1297 N N . ILE A 1 190 ? 31.269 -4.767 -20.429 1.00 46.28 190 ILE A N 1
ATOM 1298 C CA . ILE A 1 190 ? 29.893 -4.555 -19.940 1.00 46.28 190 ILE A CA 1
ATOM 1299 C C . ILE A 1 190 ? 28.929 -4.161 -21.082 1.00 46.28 190 ILE A C 1
ATOM 1301 O O . ILE A 1 190 ? 27.714 -4.302 -20.945 1.00 46.28 190 ILE A O 1
ATOM 1305 N N . ASN A 1 191 ? 29.435 -3.734 -22.246 1.00 37.50 191 ASN A N 1
ATOM 1306 C CA . ASN A 1 191 ? 28.596 -3.170 -23.310 1.00 37.50 191 ASN A CA 1
ATOM 1307 C C . ASN A 1 191 ? 27.951 -4.197 -24.270 1.00 37.50 191 ASN A C 1
ATOM 1309 O O . ASN A 1 191 ? 27.222 -3.788 -25.166 1.00 37.50 191 ASN A O 1
ATOM 1313 N N . ASN A 1 192 ? 28.170 -5.513 -24.109 1.00 34.81 192 ASN A N 1
ATOM 1314 C CA . ASN A 1 192 ? 27.598 -6.520 -25.026 1.00 34.81 192 ASN A CA 1
ATOM 1315 C C . ASN A 1 192 ? 26.934 -7.747 -24.356 1.00 34.81 192 ASN A C 1
ATOM 1317 O O . ASN A 1 192 ? 26.847 -8.820 -24.948 1.00 34.81 192 ASN A O 1
ATOM 1321 N N . GLY A 1 193 ? 26.389 -7.588 -23.144 1.00 40.12 193 GLY A N 1
ATOM 1322 C CA . GLY A 1 193 ? 25.286 -8.434 -22.655 1.00 40.12 193 GLY A CA 1
ATOM 1323 C C . GLY A 1 193 ? 25.588 -9.894 -22.281 1.00 40.12 193 GLY A C 1
ATOM 1324 O O . GLY A 1 193 ? 24.665 -10.711 -22.277 1.00 40.12 193 GLY A O 1
ATOM 1325 N N . SER A 1 194 ? 26.823 -10.270 -21.941 1.00 37.25 194 SER A N 1
ATOM 1326 C CA . SER A 1 194 ? 27.113 -11.607 -21.391 1.00 37.25 194 SER A CA 1
ATOM 1327 C C . SER A 1 194 ? 28.224 -11.558 -20.346 1.00 37.25 194 SER A C 1
ATOM 1329 O O . SER A 1 194 ? 29.396 -11.490 -20.687 1.00 37.25 194 SER A O 1
ATOM 1331 N N . ILE A 1 195 ? 27.855 -11.637 -19.064 1.00 43.53 195 ILE A N 1
ATOM 1332 C CA . ILE A 1 195 ? 28.804 -11.925 -17.981 1.00 43.53 195 ILE A CA 1
ATOM 1333 C C . ILE A 1 195 ? 28.833 -13.447 -17.796 1.00 43.53 195 ILE A C 1
ATOM 1335 O O . ILE A 1 195 ? 27.835 -14.044 -17.395 1.00 43.53 195 ILE A O 1
ATOM 1339 N N . LYS A 1 196 ? 29.975 -14.082 -18.087 1.00 40.81 196 LYS A N 1
ATOM 1340 C CA . LYS A 1 196 ? 30.230 -15.495 -17.764 1.00 40.81 196 LYS A CA 1
ATOM 1341 C C . LYS A 1 196 ? 30.689 -15.595 -16.311 1.00 40.81 196 LYS A C 1
ATOM 1343 O O . LYS A 1 196 ? 31.796 -15.174 -15.993 1.00 40.81 196 LYS A O 1
ATOM 1348 N N . ILE A 1 197 ? 29.871 -16.190 -15.445 1.00 41.28 197 ILE A N 1
ATOM 1349 C CA . ILE A 1 197 ? 30.300 -16.580 -14.094 1.00 41.28 197 ILE A CA 1
ATOM 1350 C C . ILE A 1 197 ? 30.302 -18.113 -14.030 1.00 41.28 197 ILE A C 1
ATOM 1352 O O . ILE A 1 197 ? 29.230 -18.711 -14.155 1.00 41.28 197 ILE A O 1
ATOM 1356 N N . PRO A 1 198 ? 31.467 -18.776 -13.890 1.00 30.20 198 PRO A N 1
ATOM 1357 C CA . PRO A 1 198 ? 31.519 -20.226 -13.772 1.00 30.20 198 PRO A CA 1
ATOM 1358 C C . PRO A 1 198 ? 30.981 -20.652 -12.403 1.00 30.20 198 PRO A C 1
ATOM 1360 O O . PRO A 1 198 ? 31.300 -20.046 -11.381 1.00 30.20 198 PRO A O 1
ATOM 1363 N N . THR A 1 199 ? 30.152 -21.693 -12.393 1.00 41.34 199 THR A N 1
ATOM 1364 C CA . THR A 1 199 ? 29.650 -22.317 -11.166 1.00 41.34 199 THR A CA 1
ATOM 1365 C C . THR A 1 199 ? 30.643 -23.362 -10.668 1.00 41.34 199 THR A C 1
ATOM 1367 O O . THR A 1 199 ? 31.031 -24.258 -11.418 1.00 41.34 199 THR A O 1
ATOM 1370 N N . ALA A 1 200 ? 31.013 -23.246 -9.394 1.00 37.03 200 ALA A N 1
ATOM 1371 C CA . ALA A 1 200 ? 31.516 -24.318 -8.542 1.00 37.03 200 ALA A CA 1
ATOM 1372 C C . ALA A 1 200 ? 30.994 -24.076 -7.121 1.00 37.03 200 ALA A C 1
ATOM 1374 O O . ALA A 1 200 ? 31.055 -22.905 -6.678 1.00 37.03 200 ALA A O 1
#

Secondary structure (DSSP, 8-state):
---EEEEEEEEEEEEEEEEEEEEEEEEEEEEEEEEEEEEEEEEEEEEEEEEEEEEEEEEEEEEEEEEEEEEEEEEEEEEEEEEEEEEES-EEEEEEEEEEEEEES-EEEEEEEEEEEEEEEEEEEEEEEEEEEEEEEEEEEEEEEEEEEEEEEEEEEEEEEEEEEE----------S-----S---GGGGGGS-------

Sequence (200 aa):
MLTTIVTAAGITTTAHSVTTIVTAAGITTTAHSVTTIVTAAGITTTAHSVTTIVTAAGITTTAHSVTTIVTAAGITTTAHSVTTIVTAAGITTTAHSVTTIVTAAGITTTAHSVTTIVTAAGITTTAHSVTTIVTAAGITTTAHSVTTIVTAAGITTTAHSVTTTTITITTTTDIEPNKHFNTNETADEINNGSIKIPTA

Foldseek 3Di:
DDADEDEEQEEEDEEQEAEYEYEYQYYEYEYQYYAYEYEYQEYEYEYQYYAYEYEYAEYEYEYQEEEYEYEYAEYEYEYQEYAYEYEYAEYEYEYQEEAYEYEYAEEEYEYQEEAYEYEYEYYAYEYQEEAYEYEYEAEHYEYQEYAYEYEYHHYHYHYVYYHYHYDDDDDDDDDDPDDDDDPDDDDPPPPPDDDDDDDD

Radius of gyration: 21.87 Å; Cα contacts (8 Å, |Δi|>4): 538; chains: 1; bounding box: 57×43×57 Å